Protein AF-A0A1B6I6S3-F1 (afdb_monomer_lite)

Structure (mmCIF, N/CA/C/O backbone):
data_AF-A0A1B6I6S3-F1
#
_entry.id   AF-A0A1B6I6S3-F1
#
loop_
_atom_site.group_PDB
_atom_site.id
_atom_site.type_symbol
_atom_site.label_atom_id
_atom_site.label_alt_id
_atom_site.label_comp_id
_atom_site.label_asym_id
_atom_site.label_entity_id
_atom_site.label_seq_id
_atom_site.pdbx_PDB_ins_code
_atom_site.Cartn_x
_atom_site.Cartn_y
_atom_site.Cartn_z
_atom_site.occupancy
_atom_site.B_iso_or_equiv
_atom_site.auth_seq_id
_atom_site.auth_comp_id
_atom_site.auth_asym_id
_atom_site.auth_atom_id
_atom_site.pdbx_PDB_model_num
ATOM 1 N N . ASN A 1 1 ? 8.625 15.732 -33.126 1.00 64.94 1 ASN A N 1
ATOM 2 C CA . ASN A 1 1 ? 10.046 16.017 -33.391 1.00 64.94 1 ASN A CA 1
ATOM 3 C C . ASN A 1 1 ? 10.858 14.772 -33.137 1.00 64.94 1 ASN A C 1
ATOM 5 O O . ASN A 1 1 ? 10.843 14.297 -32.015 1.00 64.94 1 ASN A O 1
ATOM 9 N N . LYS A 1 2 ? 11.493 14.234 -34.182 1.00 77.56 2 LYS A N 1
ATOM 10 C CA . LYS A 1 2 ? 12.528 13.197 -34.086 1.00 77.56 2 LYS A CA 1
ATOM 11 C C . LYS A 1 2 ? 13.806 13.790 -34.685 1.00 77.56 2 LYS A C 1
ATOM 13 O O . LYS A 1 2 ? 14.002 13.656 -35.894 1.00 77.56 2 LYS A O 1
ATOM 18 N N . PRO A 1 3 ? 14.560 14.588 -33.919 1.00 80.56 3 PRO A N 1
ATOM 19 C CA . PRO A 1 3 ? 15.698 15.330 -34.452 1.00 80.56 3 PRO A CA 1
ATOM 20 C C . PRO A 1 3 ? 16.801 14.417 -35.028 1.00 80.56 3 PRO A C 1
ATOM 22 O O . PRO A 1 3 ? 17.437 14.819 -35.996 1.00 80.56 3 PRO A O 1
ATOM 25 N N . CYS A 1 4 ? 16.930 13.163 -34.579 1.00 87.31 4 CYS A N 1
ATOM 26 C CA . CYS A 1 4 ? 17.839 12.160 -35.150 1.00 87.31 4 CYS A CA 1
ATOM 27 C C . CYS A 1 4 ? 17.346 11.474 -36.439 1.00 87.31 4 CYS A C 1
ATOM 29 O O . CYS A 1 4 ? 18.080 10.683 -37.023 1.00 87.31 4 CYS A O 1
ATOM 31 N N . ALA A 1 5 ? 16.136 11.757 -36.939 1.00 83.75 5 ALA A N 1
ATOM 32 C CA . ALA A 1 5 ? 15.579 11.036 -38.093 1.00 83.75 5 ALA A CA 1
ATOM 33 C C . ALA A 1 5 ? 16.337 11.261 -39.420 1.00 83.75 5 ALA A C 1
ATOM 35 O O . ALA A 1 5 ? 16.242 10.425 -40.311 1.00 83.75 5 ALA A O 1
ATOM 36 N N . ASN A 1 6 ? 17.073 12.372 -39.555 1.00 83.94 6 ASN A N 1
ATOM 37 C CA . ASN A 1 6 ? 17.844 12.729 -40.759 1.00 83.94 6 ASN A CA 1
ATOM 38 C C . ASN A 1 6 ? 19.301 13.115 -40.440 1.00 83.94 6 ASN A C 1
ATOM 40 O O . ASN A 1 6 ? 19.961 13.767 -41.249 1.00 83.94 6 ASN A O 1
ATOM 44 N N . VAL A 1 7 ? 19.794 12.764 -39.253 1.00 85.38 7 VAL A N 1
ATOM 45 C CA . VAL A 1 7 ? 21.149 13.101 -38.806 1.00 85.38 7 VAL A CA 1
ATOM 46 C C . VAL A 1 7 ? 22.010 11.850 -38.877 1.00 85.38 7 VAL A C 1
ATOM 48 O O . VAL A 1 7 ? 21.653 10.817 -38.320 1.00 85.38 7 VAL A O 1
ATOM 51 N N . ILE A 1 8 ? 23.157 11.955 -39.547 1.00 86.12 8 ILE A N 1
ATOM 52 C CA . ILE A 1 8 ? 24.162 10.891 -39.614 1.00 86.12 8 ILE A CA 1
ATOM 53 C C . ILE A 1 8 ? 25.377 11.363 -38.820 1.00 86.12 8 ILE A C 1
ATOM 55 O O . ILE A 1 8 ? 26.039 12.329 -39.206 1.00 86.12 8 ILE A O 1
ATOM 59 N N . CYS A 1 9 ? 25.646 10.694 -37.703 1.00 87.44 9 CYS A N 1
ATOM 60 C CA . CYS A 1 9 ? 26.857 10.895 -36.919 1.00 87.44 9 CYS A CA 1
ATOM 61 C C . CYS A 1 9 ? 28.021 10.098 -37.544 1.00 87.44 9 CYS A C 1
ATOM 63 O O . CYS A 1 9 ? 27.781 9.047 -38.138 1.00 87.44 9 CYS A O 1
ATOM 65 N N . PRO A 1 10 ? 29.271 10.589 -37.469 1.00 86.69 10 PRO A N 1
ATOM 66 C CA . PRO A 1 10 ? 30.431 9.831 -37.931 1.00 86.69 10 PRO A CA 1
ATOM 67 C C . PRO A 1 10 ? 30.658 8.606 -37.038 1.00 86.69 10 PRO A C 1
ATOM 69 O O . PRO A 1 10 ? 30.545 8.720 -35.822 1.00 86.69 10 PRO A O 1
ATOM 72 N N . ASP A 1 11 ? 31.027 7.459 -37.608 1.00 81.25 11 ASP A N 1
ATOM 73 C CA . ASP A 1 11 ? 31.411 6.287 -36.811 1.00 81.25 11 ASP A CA 1
ATOM 74 C C . ASP A 1 11 ? 32.611 6.640 -35.910 1.00 81.25 11 ASP A C 1
ATOM 76 O O . ASP A 1 11 ? 33.571 7.244 -36.407 1.00 81.25 11 ASP A O 1
ATOM 80 N N . PRO A 1 12 ? 32.612 6.289 -34.607 1.00 85.31 12 PRO A N 1
ATOM 81 C CA . PRO A 1 12 ? 31.702 5.377 -33.894 1.00 85.31 12 PRO A CA 1
ATOM 82 C C . PRO A 1 12 ? 30.593 6.068 -33.059 1.00 85.31 12 PRO A C 1
ATOM 84 O O . PRO A 1 12 ? 30.156 5.510 -32.056 1.00 85.31 12 PRO A O 1
ATOM 87 N N . PHE A 1 13 ? 30.171 7.288 -33.400 1.00 88.31 13 PHE A N 1
ATOM 88 C CA . PHE A 1 13 ? 29.198 8.069 -32.625 1.00 88.31 13 PHE A CA 1
ATOM 89 C C . PHE A 1 13 ? 27.742 7.733 -32.993 1.00 88.31 13 PHE A C 1
ATOM 91 O O . PHE A 1 13 ? 27.395 7.610 -34.165 1.00 88.31 13 PHE A O 1
ATOM 98 N N . GLU A 1 14 ? 26.867 7.672 -31.990 1.00 89.38 14 GLU A N 1
ATOM 99 C CA . GLU A 1 14 ? 25.425 7.448 -32.124 1.00 89.38 14 GLU A CA 1
ATOM 100 C C . GLU A 1 14 ? 24.639 8.746 -31.870 1.00 89.38 14 GLU A C 1
ATOM 102 O O . GLU A 1 14 ? 25.024 9.582 -31.049 1.00 89.38 14 GLU A O 1
ATOM 107 N N . CYS A 1 15 ? 23.528 8.930 -32.590 1.00 89.94 15 CYS A N 1
ATOM 108 C CA . CYS A 1 15 ? 22.670 10.104 -32.427 1.00 89.94 15 CYS A CA 1
ATOM 109 C C . CYS A 1 15 ? 21.727 9.927 -31.234 1.00 89.94 15 CYS A C 1
ATOM 111 O O . CYS A 1 15 ? 20.973 8.954 -31.172 1.00 89.94 15 CYS A O 1
ATOM 113 N N . VAL A 1 16 ? 21.725 10.902 -30.328 1.00 89.50 16 VAL A N 1
ATOM 114 C CA . VAL A 1 16 ? 20.805 10.981 -29.192 1.00 89.50 16 VAL A CA 1
ATOM 115 C C . VAL A 1 16 ? 19.777 12.082 -29.450 1.00 89.50 16 VAL A C 1
ATOM 117 O O . VAL A 1 16 ? 20.125 13.228 -29.745 1.00 89.50 16 VAL A O 1
ATOM 120 N N . ASP A 1 17 ? 18.494 11.724 -29.347 1.00 89.00 17 ASP A N 1
ATOM 121 C CA . ASP A 1 17 ? 17.368 12.653 -29.482 1.00 89.00 17 ASP A CA 1
ATOM 122 C C . ASP A 1 17 ? 17.245 13.525 -28.213 1.00 89.00 17 ASP A C 1
ATOM 124 O O . ASP A 1 17 ? 16.910 13.019 -27.139 1.00 89.00 17 ASP A O 1
ATOM 128 N N . LEU A 1 18 ? 17.461 14.842 -28.328 1.00 83.81 18 LEU A N 1
ATOM 129 C CA . LEU A 1 18 ? 17.187 15.829 -27.274 1.00 83.81 18 LEU A CA 1
ATOM 130 C C . LEU A 1 18 ? 15.893 16.614 -27.581 1.00 83.81 18 LEU A C 1
ATOM 132 O O . LEU A 1 18 ? 15.248 16.459 -28.623 1.00 83.81 18 LEU A O 1
ATOM 136 N N . TRP A 1 19 ? 15.465 17.482 -26.658 1.00 84.06 19 TRP A N 1
ATOM 137 C CA . TRP A 1 19 ? 14.286 18.328 -26.866 1.00 84.06 19 TRP A CA 1
ATOM 138 C C . TRP A 1 19 ? 14.562 19.414 -27.919 1.00 84.06 19 TRP A C 1
ATOM 140 O O . TRP A 1 19 ? 15.135 20.452 -27.608 1.00 84.06 19 TRP A O 1
ATOM 150 N N . ASN A 1 20 ? 14.110 19.181 -29.157 1.00 79.94 20 ASN A N 1
ATOM 151 C CA . ASN A 1 20 ? 14.320 20.033 -30.345 1.00 79.94 20 ASN A CA 1
ATOM 152 C C . ASN A 1 20 ? 15.770 20.141 -30.848 1.00 79.94 20 ASN A C 1
ATOM 154 O O . ASN A 1 20 ? 16.018 20.877 -31.801 1.00 79.94 20 ASN A O 1
ATOM 158 N N . GLU A 1 21 ? 16.693 19.381 -30.273 1.00 85.00 21 GLU A N 1
ATOM 159 C CA . GLU A 1 21 ? 18.107 19.339 -30.644 1.00 85.00 21 GLU A CA 1
ATOM 160 C C . GLU A 1 21 ? 18.549 17.878 -30.796 1.00 85.00 21 GLU A C 1
ATOM 162 O O . GLU A 1 21 ? 17.857 16.962 -30.350 1.00 85.00 21 GLU A O 1
ATOM 167 N N . TYR A 1 22 ? 19.679 17.651 -31.457 1.00 87.12 22 TYR A N 1
ATOM 168 C CA . TYR A 1 22 ? 20.322 16.342 -31.528 1.00 87.12 22 TYR A CA 1
ATOM 169 C C . TYR A 1 22 ? 21.774 16.478 -31.085 1.00 87.12 22 TYR A C 1
ATOM 171 O O . TYR A 1 22 ? 22.400 17.516 -31.310 1.00 87.12 22 TYR A O 1
ATOM 179 N N . GLU A 1 23 ? 22.318 15.417 -30.505 1.00 89.06 23 GLU A N 1
ATOM 180 C CA . GLU A 1 23 ? 23.728 15.344 -30.134 1.00 89.06 23 GLU A CA 1
ATOM 181 C C . GLU A 1 23 ? 24.310 14.002 -30.587 1.00 89.06 23 GLU A C 1
ATOM 183 O O . GLU A 1 23 ? 23.669 12.963 -30.448 1.00 89.06 23 GLU A O 1
ATOM 188 N N . CYS A 1 24 ? 25.515 14.020 -31.162 1.00 89.50 24 CYS A N 1
ATOM 189 C CA . CYS A 1 24 ? 26.251 12.807 -31.514 1.00 89.50 24 CYS A CA 1
ATOM 190 C C . CYS A 1 24 ? 27.173 12.443 -30.351 1.00 89.50 24 CYS A C 1
ATOM 192 O O . CYS A 1 24 ? 28.163 13.138 -30.112 1.00 89.50 24 CYS A O 1
ATOM 194 N N . THR A 1 25 ? 26.871 11.362 -29.640 1.00 88.81 25 THR A N 1
ATOM 195 C CA . THR A 1 25 ? 27.660 10.908 -28.488 1.00 88.81 25 THR A CA 1
ATOM 196 C C . THR A 1 25 ? 28.198 9.506 -28.717 1.00 88.81 25 THR A C 1
ATOM 198 O O . THR A 1 25 ? 27.766 8.797 -29.618 1.00 88.81 25 THR A O 1
ATOM 201 N N . CYS A 1 26 ? 29.171 9.085 -27.913 1.00 88.88 26 CYS A N 1
ATOM 202 C CA . CYS A 1 26 ? 29.609 7.695 -27.949 1.00 88.88 26 CYS A CA 1
ATOM 203 C C . CYS A 1 26 ? 28.475 6.737 -27.533 1.00 88.88 26 CYS A C 1
ATOM 205 O O . CYS A 1 26 ? 27.581 7.156 -26.788 1.00 88.88 26 CYS A O 1
ATOM 207 N N . PRO A 1 27 ? 28.530 5.463 -27.966 1.00 83.81 27 PRO A N 1
ATOM 208 C CA . PRO A 1 27 ? 27.609 4.425 -27.520 1.00 83.81 27 PRO A CA 1
ATOM 209 C C . PRO A 1 27 ? 27.636 4.275 -25.997 1.00 83.81 27 PRO A C 1
ATOM 211 O O . PRO A 1 27 ? 28.621 4.622 -25.334 1.00 83.81 27 PRO A O 1
ATOM 214 N N . VAL A 1 28 ? 26.560 3.732 -25.428 1.00 80.12 28 VAL A N 1
ATOM 215 C CA . VAL A 1 28 ? 26.439 3.567 -23.972 1.00 80.12 28 VAL A CA 1
ATOM 216 C C . VAL A 1 28 ? 27.604 2.726 -23.437 1.00 80.12 28 VAL A C 1
ATOM 218 O O . VAL A 1 28 ? 27.833 1.620 -23.914 1.00 80.12 28 VAL A O 1
ATOM 221 N N . GLY A 1 29 ? 28.331 3.256 -22.450 1.00 73.38 29 GLY A N 1
ATOM 222 C CA . GLY A 1 29 ? 29.524 2.610 -21.887 1.00 73.38 29 GLY A CA 1
ATOM 223 C C . GLY A 1 29 ? 30.857 3.086 -22.475 1.00 73.38 29 GLY A C 1
ATOM 224 O O . GLY A 1 29 ? 31.908 2.657 -22.023 1.00 73.38 29 GLY A O 1
ATOM 225 N N . PHE A 1 30 ? 30.842 4.007 -23.442 1.00 79.25 30 PHE A N 1
ATOM 226 C CA . PHE A 1 30 ? 32.053 4.562 -24.046 1.00 79.25 30 PHE A CA 1
ATOM 227 C C . PHE A 1 30 ? 32.129 6.078 -23.859 1.00 79.25 30 PHE A C 1
ATOM 229 O O . PHE A 1 30 ? 31.118 6.781 -23.825 1.00 79.25 30 PHE A O 1
ATOM 236 N N . ARG A 1 31 ? 33.352 6.608 -23.780 1.00 79.12 31 ARG A N 1
ATOM 237 C CA . ARG A 1 31 ? 33.625 8.043 -23.674 1.00 79.12 31 ARG A CA 1
ATOM 238 C C . ARG A 1 31 ? 34.411 8.544 -24.877 1.00 79.12 31 ARG A C 1
ATOM 240 O O . ARG A 1 31 ? 35.318 7.874 -25.370 1.00 79.12 31 ARG A O 1
ATOM 247 N N . ALA A 1 32 ? 34.084 9.754 -25.323 1.00 80.31 32 ALA A N 1
ATOM 248 C CA . ALA A 1 32 ? 34.777 10.398 -26.429 1.00 80.31 32 ALA A CA 1
ATOM 249 C C . ALA A 1 32 ? 36.181 10.844 -25.996 1.00 80.31 32 ALA A C 1
ATOM 251 O O . ALA A 1 32 ? 36.333 11.676 -25.097 1.00 80.31 32 ALA A O 1
ATOM 252 N N . ARG A 1 33 ? 37.214 10.328 -26.667 1.00 79.50 33 ARG A N 1
ATOM 253 C CA . ARG A 1 33 ? 38.600 10.791 -26.553 1.00 79.50 33 ARG A CA 1
ATOM 254 C C . ARG A 1 33 ? 39.065 11.296 -27.915 1.00 79.50 33 ARG A C 1
ATOM 256 O O . ARG A 1 33 ? 39.736 10.603 -28.673 1.00 79.50 33 ARG A O 1
ATOM 263 N N . GLY A 1 34 ? 38.704 12.539 -28.224 1.00 80.00 34 GLY A N 1
ATOM 264 C CA . GLY A 1 34 ? 38.947 13.121 -29.543 1.00 80.00 34 GLY A CA 1
ATOM 265 C C . GLY A 1 34 ? 37.948 12.585 -30.566 1.00 80.00 34 GLY A C 1
ATOM 266 O O . GLY A 1 34 ? 36.763 12.871 -30.449 1.00 80.00 34 GLY A O 1
ATOM 267 N N . ILE A 1 35 ? 38.434 11.839 -31.562 1.00 79.19 35 ILE A N 1
ATOM 268 C CA . ILE A 1 35 ? 37.623 11.288 -32.669 1.00 79.19 35 ILE A CA 1
ATOM 269 C C . ILE A 1 35 ? 37.246 9.815 -32.406 1.00 79.19 35 ILE A C 1
ATOM 271 O O . ILE A 1 35 ? 36.455 9.230 -33.135 1.00 79.19 35 ILE A O 1
ATOM 275 N N . GLU A 1 36 ? 37.780 9.209 -31.343 1.00 82.00 36 GLU A N 1
ATOM 276 C CA . GLU A 1 36 ? 37.541 7.807 -30.996 1.00 82.00 36 GLU A CA 1
ATOM 277 C C . GLU A 1 36 ? 36.676 7.686 -29.734 1.00 82.00 36 GLU A C 1
ATOM 279 O O . GLU A 1 36 ? 36.785 8.495 -28.806 1.00 82.00 36 GLU A O 1
ATOM 284 N N . CYS A 1 37 ? 35.845 6.643 -29.685 1.00 83.19 37 CYS A N 1
ATOM 285 C CA . CYS A 1 37 ? 35.110 6.238 -28.490 1.00 83.19 37 CYS A CA 1
ATOM 286 C C . CYS A 1 37 ? 35.870 5.107 -27.796 1.00 83.19 37 CYS A C 1
ATOM 288 O O . CYS A 1 37 ? 36.054 4.034 -28.370 1.00 83.19 37 CYS A O 1
ATOM 290 N N . ILE A 1 38 ? 36.316 5.348 -26.565 1.00 79.94 38 ILE A N 1
ATOM 291 C CA . ILE A 1 38 ? 37.053 4.367 -25.760 1.00 79.94 38 ILE A CA 1
ATOM 292 C C . ILE A 1 38 ? 36.198 3.911 -24.578 1.00 79.94 38 ILE A C 1
ATOM 294 O O . ILE A 1 38 ? 35.457 4.716 -24.015 1.00 79.94 38 ILE A O 1
ATOM 298 N N . ASN A 1 39 ? 36.298 2.634 -24.206 1.00 77.94 39 ASN A N 1
ATOM 299 C CA . ASN A 1 39 ? 35.751 2.177 -22.932 1.00 77.94 39 ASN A CA 1
ATOM 300 C C . ASN A 1 39 ? 36.682 2.688 -21.819 1.00 77.94 39 ASN A C 1
ATOM 302 O O . ASN A 1 39 ? 37.883 2.404 -21.839 1.00 77.94 39 ASN A O 1
ATOM 306 N N . GLU A 1 40 ? 36.155 3.505 -20.911 1.00 73.62 40 GLU A N 1
ATOM 307 C CA . GLU A 1 40 ? 36.898 3.988 -19.751 1.00 73.62 40 GLU A CA 1
ATOM 308 C C . GLU A 1 40 ? 36.686 2.979 -18.628 1.00 73.62 40 GLU A C 1
ATOM 310 O O . GLU A 1 40 ? 35.622 2.958 -18.034 1.00 73.62 40 GLU A O 1
ATOM 315 N N . ASN A 1 41 ? 37.695 2.155 -18.341 1.00 78.69 41 ASN A N 1
ATOM 316 C CA . ASN A 1 41 ? 37.585 1.118 -17.321 1.00 78.69 41 ASN A CA 1
ATOM 317 C C . ASN A 1 41 ? 37.347 1.742 -15.936 1.00 78.69 41 ASN A C 1
ATOM 319 O O . ASN A 1 41 ? 38.289 2.183 -15.265 1.00 78.69 41 ASN A O 1
ATOM 323 N N . GLU A 1 42 ? 36.096 1.752 -15.467 1.00 82.12 42 GLU A N 1
ATOM 324 C CA . GLU A 1 42 ? 35.769 2.362 -14.180 1.00 82.12 42 GLU A CA 1
ATOM 325 C C . GLU A 1 42 ? 36.379 1.607 -12.992 1.00 82.12 42 GLU A C 1
ATOM 327 O O . GLU A 1 42 ? 36.489 2.170 -11.899 1.00 82.12 42 GLU A O 1
ATOM 332 N N . CYS A 1 43 ? 36.853 0.372 -13.189 1.00 85.31 43 CYS A N 1
ATOM 333 C CA . CYS A 1 43 ? 37.561 -0.380 -12.160 1.00 85.31 43 CYS A CA 1
ATOM 334 C C . CYS A 1 43 ? 38.944 0.186 -11.817 1.00 85.31 43 CYS A C 1
ATOM 336 O O . CYS A 1 43 ? 39.456 -0.128 -10.738 1.00 85.31 43 CYS A O 1
ATOM 338 N N . GLU A 1 44 ? 39.539 1.043 -12.657 1.00 84.25 44 GLU A N 1
ATOM 339 C CA . GLU A 1 44 ? 40.796 1.732 -12.325 1.00 84.25 44 GLU A CA 1
ATOM 340 C C . GLU A 1 44 ? 40.656 2.629 -11.087 1.00 84.25 44 GLU A C 1
ATOM 342 O O . GLU A 1 44 ? 41.601 2.776 -10.310 1.00 84.25 44 GLU A O 1
ATOM 347 N N . TRP A 1 45 ? 39.455 3.158 -10.844 1.00 84.38 45 TRP A N 1
ATOM 348 C CA . TRP A 1 45 ? 39.146 4.002 -9.687 1.00 84.38 45 TRP A CA 1
ATOM 349 C C . TRP A 1 45 ? 38.847 3.211 -8.411 1.00 84.38 45 TRP A C 1
ATOM 351 O O . TRP A 1 45 ? 38.556 3.811 -7.378 1.00 84.38 45 TRP A O 1
ATOM 361 N N . GLN A 1 46 ? 38.912 1.876 -8.473 1.00 85.75 46 GLN A N 1
ATOM 362 C CA . GLN A 1 46 ? 38.601 0.967 -7.368 1.00 85.75 46 GLN A CA 1
ATOM 363 C C . GLN A 1 46 ? 37.238 1.264 -6.704 1.00 85.75 46 GLN A C 1
ATOM 365 O O . GLN A 1 46 ? 37.172 1.463 -5.490 1.00 85.75 46 GLN A O 1
ATOM 370 N N . PRO A 1 47 ? 36.127 1.282 -7.469 1.00 88.69 47 PRO A N 1
ATOM 371 C CA . PRO A 1 47 ? 34.817 1.662 -6.943 1.00 88.69 47 PRO A CA 1
ATOM 372 C C . PRO A 1 47 ? 34.232 0.621 -5.976 1.00 88.69 47 PRO A C 1
ATOM 374 O O . PRO A 1 47 ? 33.375 0.955 -5.166 1.00 88.69 47 PRO A O 1
ATOM 377 N N . CYS A 1 48 ? 34.678 -0.637 -6.042 1.00 92.50 48 CYS A N 1
ATOM 378 C CA . CYS A 1 48 ? 34.181 -1.709 -5.183 1.00 92.50 48 CYS A CA 1
ATOM 379 C C . CYS A 1 48 ? 34.859 -1.695 -3.809 1.00 92.50 48 CYS A C 1
ATOM 381 O O . CYS A 1 48 ? 36.075 -1.843 -3.692 1.00 92.50 48 CYS A O 1
ATOM 383 N N . LEU A 1 49 ? 34.050 -1.574 -2.761 1.00 90.88 49 LEU A N 1
ATOM 384 C CA . LEU A 1 49 ? 34.476 -1.526 -1.367 1.00 90.88 49 LEU A CA 1
ATOM 385 C C . LEU A 1 49 ? 34.506 -2.928 -0.740 1.00 90.88 49 LEU A C 1
ATOM 387 O O . LEU A 1 49 ? 34.057 -3.913 -1.326 1.00 90.88 49 LEU A O 1
ATOM 391 N N . ASN A 1 50 ? 35.064 -3.022 0.470 1.00 89.12 50 ASN A N 1
ATOM 392 C CA . ASN A 1 50 ? 35.032 -4.227 1.313 1.00 89.12 50 ASN A CA 1
ATOM 393 C C . ASN A 1 50 ? 35.553 -5.510 0.633 1.00 89.12 50 ASN A C 1
ATOM 395 O O . ASN A 1 50 ? 35.075 -6.610 0.898 1.00 89.12 50 ASN A O 1
ATOM 399 N N . GLY A 1 51 ? 36.547 -5.376 -0.251 1.00 87.19 51 GLY A N 1
ATOM 400 C CA . GLY A 1 51 ? 37.132 -6.510 -0.973 1.00 87.19 51 GLY A CA 1
ATOM 401 C C . GLY A 1 51 ? 36.272 -7.034 -2.129 1.00 87.19 51 GLY A C 1
ATOM 402 O O . GLY A 1 51 ? 36.492 -8.156 -2.583 1.00 87.19 51 GLY A O 1
ATOM 403 N N . GLY A 1 52 ? 35.299 -6.248 -2.602 1.00 91.38 52 GLY A N 1
ATOM 404 C CA . GLY A 1 52 ? 34.551 -6.529 -3.825 1.00 91.38 52 GLY A CA 1
ATOM 405 C C . GLY A 1 52 ? 35.454 -6.603 -5.058 1.00 91.38 52 GLY A C 1
ATOM 406 O O . GLY A 1 52 ? 36.385 -5.815 -5.215 1.00 91.38 52 GLY A O 1
ATOM 407 N N . ILE A 1 53 ? 35.164 -7.551 -5.950 1.00 91.88 53 ILE A N 1
ATOM 408 C CA . ILE A 1 53 ? 35.873 -7.694 -7.227 1.00 91.88 53 ILE A CA 1
ATOM 409 C C . ILE A 1 53 ? 35.162 -6.827 -8.261 1.00 91.88 53 ILE A C 1
ATOM 411 O O . ILE A 1 53 ? 33.987 -7.057 -8.549 1.00 91.88 53 ILE A O 1
ATOM 415 N N . CYS A 1 54 ? 35.871 -5.848 -8.819 1.00 91.50 54 CYS A N 1
ATOM 416 C CA . CYS A 1 54 ? 35.341 -5.012 -9.888 1.00 91.50 54 CYS A CA 1
ATOM 417 C C . CYS A 1 54 ? 35.399 -5.738 -11.233 1.00 91.50 54 CYS A C 1
ATOM 419 O O . CYS A 1 54 ? 36.423 -6.329 -11.582 1.00 91.50 54 CYS A O 1
ATOM 421 N N . LEU A 1 55 ? 34.287 -5.701 -11.961 1.00 89.06 55 LEU A N 1
ATOM 422 C CA . LEU A 1 55 ? 34.143 -6.230 -13.309 1.00 89.06 55 LEU A CA 1
ATOM 423 C C . LEU A 1 55 ? 33.768 -5.069 -14.231 1.00 89.06 55 LEU A C 1
ATOM 425 O O . LEU A 1 55 ? 32.706 -4.476 -14.055 1.00 89.06 55 LEU A O 1
ATOM 429 N N . ASP A 1 56 ? 34.651 -4.759 -15.173 1.00 84.44 56 ASP A N 1
ATOM 430 C CA . ASP A 1 56 ? 34.445 -3.752 -16.214 1.00 84.44 56 ASP A CA 1
ATOM 431 C C . ASP A 1 56 ? 33.576 -4.334 -17.339 1.00 84.44 56 ASP A C 1
ATOM 433 O O . ASP A 1 56 ? 33.784 -5.477 -17.763 1.00 84.44 56 ASP A O 1
ATOM 437 N N . TYR A 1 57 ? 32.594 -3.566 -17.800 1.00 81.19 57 TYR A N 1
ATOM 438 C CA . TYR A 1 57 ? 31.658 -3.949 -18.850 1.00 81.19 57 TYR A CA 1
ATOM 439 C C . TYR A 1 57 ? 31.570 -2.846 -19.902 1.00 81.19 57 TYR A C 1
ATOM 441 O O . TYR A 1 57 ? 31.216 -1.712 -19.619 1.00 81.19 57 TYR A O 1
ATOM 449 N N . SER A 1 58 ? 31.745 -3.210 -21.168 1.00 73.19 58 SER A N 1
ATOM 450 C CA . SER A 1 58 ? 31.531 -2.302 -22.301 1.00 73.19 58 SER A CA 1
ATOM 451 C C . SER A 1 58 ? 30.051 -2.101 -22.666 1.00 73.19 58 SER A C 1
ATOM 453 O O . SER A 1 58 ? 29.743 -1.679 -23.778 1.00 73.19 58 SER A O 1
ATOM 455 N N . ASP A 1 59 ? 29.126 -2.456 -21.770 1.00 70.50 59 ASP A N 1
ATOM 456 C CA . ASP A 1 59 ? 27.682 -2.352 -21.972 1.00 70.50 59 ASP A CA 1
ATOM 457 C C . ASP A 1 59 ? 27.070 -1.219 -21.125 1.00 70.50 59 ASP A C 1
ATOM 459 O O . ASP A 1 59 ? 27.764 -0.434 -20.478 1.00 70.50 59 ASP A O 1
ATOM 463 N N . GLN A 1 60 ? 25.737 -1.122 -21.100 1.00 67.62 60 GLN A N 1
ATOM 464 C CA . GLN A 1 60 ? 25.025 -0.069 -20.365 1.00 67.62 60 GLN A CA 1
ATOM 465 C C . GLN A 1 60 ? 25.386 0.012 -18.875 1.00 67.62 60 GLN A C 1
ATOM 467 O O . GLN A 1 60 ? 25.184 1.055 -18.248 1.00 67.62 60 GLN A O 1
ATOM 472 N N . ARG A 1 61 ? 25.866 -1.085 -18.281 1.00 68.31 61 ARG A N 1
ATOM 473 C CA . ARG A 1 61 ? 26.145 -1.155 -16.850 1.00 68.31 61 ARG A CA 1
ATOM 474 C C . ARG A 1 61 ? 27.493 -0.538 -16.497 1.00 68.31 61 ARG A C 1
ATOM 476 O O . ARG A 1 61 ? 27.641 -0.193 -15.327 1.00 68.31 61 ARG A O 1
ATOM 483 N N . ARG A 1 62 ? 28.385 -0.293 -17.474 1.00 78.56 62 ARG A N 1
ATOM 484 C CA . ARG A 1 62 ? 29.744 0.276 -17.329 1.00 78.56 62 ARG A CA 1
ATOM 485 C C . ARG A 1 62 ? 30.676 -0.563 -16.451 1.00 78.56 62 ARG A C 1
ATOM 487 O O . ARG A 1 62 ? 31.673 -1.089 -16.903 1.00 78.56 62 ARG A O 1
ATOM 494 N N . TYR A 1 63 ? 30.287 -0.827 -15.210 1.00 86.56 63 TYR A N 1
ATOM 495 C CA . TYR A 1 63 ? 30.954 -1.782 -14.336 1.00 86.56 63 TYR A CA 1
ATOM 496 C C . TYR A 1 63 ? 29.964 -2.429 -13.363 1.00 86.56 63 TYR A C 1
ATOM 498 O O . TYR A 1 63 ? 28.875 -1.915 -13.100 1.00 86.56 63 TYR A O 1
ATOM 506 N N . ALA A 1 64 ? 30.352 -3.558 -12.772 1.00 88.94 64 ALA A N 1
ATOM 507 C CA . ALA A 1 64 ? 29.652 -4.118 -11.623 1.00 88.94 64 ALA A CA 1
ATOM 508 C C . ALA A 1 64 ? 30.622 -4.653 -10.571 1.00 88.94 64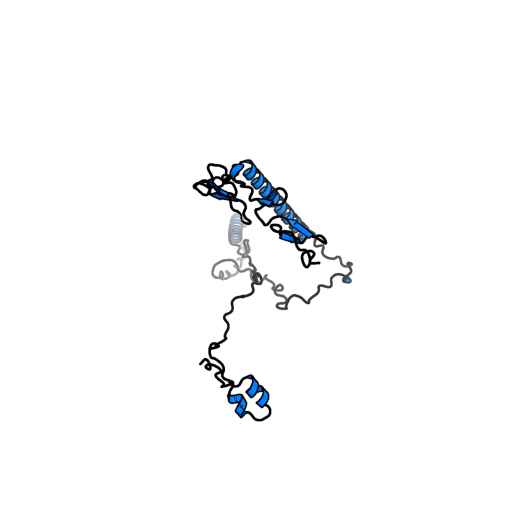 ALA A C 1
ATOM 510 O O . ALA A 1 64 ? 31.673 -5.215 -10.883 1.00 88.94 64 ALA A O 1
ATOM 511 N N . CYS A 1 65 ? 30.226 -4.536 -9.307 1.00 92.88 65 CYS A N 1
ATOM 512 C CA . CYS A 1 65 ? 30.969 -5.086 -8.186 1.00 92.88 65 CYS A CA 1
ATOM 513 C C . CYS A 1 65 ? 30.430 -6.463 -7.798 1.00 92.88 65 CYS A C 1
ATOM 515 O O . CYS A 1 65 ? 29.261 -6.620 -7.449 1.00 92.88 65 CYS A O 1
ATOM 517 N N . LYS A 1 66 ? 31.299 -7.475 -7.809 1.00 93.25 66 LYS A N 1
ATOM 518 C CA . LYS A 1 66 ? 31.003 -8.785 -7.232 1.00 93.25 66 LYS A CA 1
ATOM 519 C C . LYS A 1 66 ? 31.387 -8.782 -5.756 1.00 93.25 66 LYS A C 1
ATOM 521 O O . LYS A 1 66 ? 32.570 -8.833 -5.416 1.00 93.25 66 LYS A O 1
ATOM 526 N N . CYS A 1 67 ? 30.378 -8.741 -4.893 1.00 93.38 67 CYS A N 1
ATOM 527 C CA . CYS A 1 67 ? 30.582 -8.647 -3.453 1.00 93.38 67 CYS A CA 1
ATOM 528 C C . CYS A 1 67 ? 30.944 -9.993 -2.810 1.00 93.38 67 CYS A C 1
ATOM 530 O O . CYS A 1 67 ? 30.396 -11.030 -3.201 1.00 93.38 67 CYS A O 1
ATOM 532 N N . PRO A 1 68 ? 31.858 -9.997 -1.822 1.00 89.56 68 PRO A N 1
ATOM 533 C CA . PRO A 1 68 ? 32.137 -11.176 -1.015 1.00 89.56 68 PRO A CA 1
ATOM 534 C C . PRO A 1 68 ? 30.960 -11.505 -0.084 1.00 89.56 68 PRO A C 1
ATOM 536 O O . PRO A 1 68 ? 30.099 -10.670 0.198 1.00 89.56 68 PRO A O 1
ATOM 539 N N . THR A 1 69 ? 30.924 -12.742 0.414 1.00 86.88 69 THR A N 1
ATOM 540 C CA . THR A 1 69 ? 29.921 -13.193 1.391 1.00 86.88 69 THR A CA 1
ATOM 541 C C . THR A 1 69 ? 29.893 -12.280 2.612 1.00 86.88 69 THR A C 1
ATOM 543 O O . THR A 1 69 ? 30.929 -12.064 3.236 1.00 86.88 69 THR A O 1
ATOM 546 N N . GLY A 1 70 ? 28.705 -11.782 2.958 1.00 84.69 70 GLY A N 1
ATOM 547 C CA . GLY A 1 70 ? 28.523 -10.819 4.045 1.00 84.69 70 GLY A CA 1
ATOM 548 C C . GLY A 1 70 ? 28.458 -9.362 3.586 1.00 84.69 70 GLY A C 1
ATOM 549 O O . GLY A 1 70 ? 28.232 -8.506 4.426 1.00 84.69 70 GLY A O 1
ATOM 550 N N . TYR A 1 71 ? 28.579 -9.067 2.286 1.00 87.56 71 TYR A N 1
ATOM 551 C CA . TYR A 1 71 ? 28.420 -7.714 1.743 1.00 87.56 71 TYR A CA 1
ATOM 552 C C . TYR A 1 71 ? 27.480 -7.684 0.529 1.00 87.56 71 TYR A C 1
ATOM 554 O O . TYR A 1 71 ? 27.356 -8.659 -0.211 1.00 87.56 71 TYR A O 1
ATOM 562 N N . THR A 1 72 ? 26.797 -6.561 0.333 1.00 88.06 72 THR A N 1
ATOM 563 C CA . THR A 1 72 ? 25.863 -6.273 -0.761 1.00 88.06 72 THR A CA 1
ATOM 564 C C . THR A 1 72 ? 25.863 -4.769 -1.066 1.00 88.06 72 THR A C 1
ATOM 566 O O . THR A 1 72 ? 26.591 -4.007 -0.433 1.00 88.06 72 THR A O 1
ATOM 569 N N . GLY A 1 73 ? 25.059 -4.327 -2.029 1.00 87.44 73 GLY A N 1
ATOM 570 C CA . GLY A 1 73 ? 25.038 -2.943 -2.512 1.00 87.44 73 GLY A CA 1
ATOM 571 C C . GLY A 1 73 ? 25.758 -2.778 -3.850 1.00 87.44 73 GLY A C 1
ATOM 572 O O . GLY A 1 73 ? 26.386 -3.715 -4.347 1.00 87.44 73 GLY A O 1
ATOM 573 N N . LEU A 1 74 ? 25.636 -1.595 -4.456 1.00 89.62 74 LEU A N 1
ATOM 574 C CA . LEU A 1 74 ? 26.187 -1.317 -5.793 1.00 89.62 74 LEU A CA 1
ATOM 575 C C . LEU A 1 74 ? 27.724 -1.369 -5.795 1.00 89.62 74 LEU A C 1
ATOM 577 O O . LEU A 1 74 ? 28.345 -1.753 -6.786 1.00 89.62 74 LEU A O 1
ATOM 581 N N . HIS A 1 75 ? 28.324 -1.012 -4.663 1.00 91.12 75 HIS A N 1
ATOM 582 C CA . HIS A 1 75 ? 29.760 -0.957 -4.425 1.00 91.12 75 HIS A CA 1
ATOM 583 C C . HIS A 1 75 ? 30.180 -1.867 -3.268 1.00 91.12 75 HIS A C 1
ATOM 585 O O . HIS A 1 75 ? 31.266 -1.695 -2.724 1.00 91.12 75 HIS A O 1
ATOM 591 N N . CYS A 1 76 ? 29.353 -2.846 -2.886 1.00 91.62 76 CYS A N 1
ATOM 592 C CA . CYS A 1 76 ? 29.587 -3.712 -1.724 1.00 91.62 76 CYS A CA 1
ATOM 593 C C . CYS A 1 76 ? 29.693 -2.946 -0.394 1.00 91.62 76 CYS A C 1
ATOM 595 O O . CYS A 1 76 ? 30.395 -3.364 0.527 1.00 91.62 76 CYS A O 1
ATOM 597 N N . GLU A 1 77 ? 29.007 -1.810 -0.297 1.00 89.94 77 GLU A N 1
ATOM 598 C CA . GLU A 1 77 ? 29.016 -0.893 0.841 1.00 89.94 77 GLU A CA 1
ATOM 599 C C . GLU A 1 77 ? 28.146 -1.358 2.018 1.00 89.94 77 GLU A C 1
ATOM 601 O O . GLU A 1 77 ? 28.335 -0.897 3.143 1.00 89.94 77 GLU A O 1
ATOM 606 N N . LEU A 1 78 ? 27.203 -2.272 1.777 1.00 86.00 78 LEU A N 1
ATOM 607 C CA . LEU A 1 78 ? 26.251 -2.748 2.776 1.00 86.00 78 LEU A CA 1
ATOM 608 C C . LEU A 1 78 ? 26.708 -4.089 3.349 1.00 86.00 78 LEU A C 1
ATOM 610 O O . LEU A 1 78 ? 26.828 -5.066 2.620 1.00 86.00 78 LEU A O 1
ATOM 614 N N . GLU A 1 79 ? 26.906 -4.176 4.660 1.00 84.31 79 GLU A N 1
ATOM 615 C CA . GLU A 1 79 ? 27.219 -5.437 5.337 1.00 84.31 79 GLU A CA 1
ATOM 616 C C . GLU A 1 79 ? 25.929 -6.232 5.616 1.00 84.31 79 GLU A C 1
ATOM 618 O O . GLU A 1 79 ? 25.035 -5.793 6.344 1.00 84.31 79 GLU A O 1
ATOM 623 N N . LEU A 1 80 ? 25.823 -7.424 5.031 1.00 76.56 80 LEU A N 1
ATOM 624 C CA . LEU A 1 80 ? 24.809 -8.422 5.346 1.00 76.56 80 LEU A CA 1
ATOM 625 C C . LEU A 1 80 ? 25.167 -9.077 6.681 1.00 76.56 80 LEU A C 1
ATOM 627 O O . LEU A 1 80 ? 25.759 -10.157 6.727 1.00 76.56 80 LEU A O 1
ATOM 631 N N . LEU A 1 81 ? 24.780 -8.430 7.779 1.00 71.19 81 LEU A N 1
ATOM 632 C CA . LEU A 1 81 ? 24.782 -9.063 9.092 1.00 71.19 81 LEU A CA 1
ATOM 633 C C . LEU A 1 81 ? 23.941 -10.340 9.006 1.00 71.19 81 LEU A C 1
ATOM 635 O O . LEU A 1 81 ? 22.726 -10.304 8.808 1.00 71.19 81 LEU A O 1
ATOM 639 N N . GLN A 1 82 ? 24.616 -11.480 9.116 1.00 60.00 82 GLN A N 1
ATOM 640 C CA . GLN A 1 82 ? 24.042 -12.817 9.063 1.00 60.00 82 GLN A CA 1
ATOM 641 C C . GLN A 1 82 ? 23.204 -13.076 10.329 1.00 60.00 82 GLN A C 1
ATOM 643 O O . GLN A 1 82 ? 23.619 -13.772 11.247 1.00 60.00 82 GLN A O 1
ATOM 648 N N . SER A 1 83 ? 22.054 -12.415 10.432 1.00 59.53 83 SER A N 1
ATOM 649 C CA . SER A 1 83 ? 20.884 -12.711 11.269 1.00 59.53 83 SER A CA 1
ATOM 650 C C . SER A 1 83 ? 19.980 -11.479 11.241 1.00 59.53 83 SER A C 1
ATOM 652 O O . SER A 1 83 ? 20.402 -10.370 11.561 1.00 59.53 83 SER A O 1
ATOM 654 N N . GLY A 1 84 ? 18.728 -11.669 10.820 1.00 61.69 84 GLY A N 1
ATOM 655 C CA . GLY A 1 84 ? 17.731 -10.610 10.680 1.00 61.69 84 GLY A CA 1
ATOM 656 C C . GLY A 1 84 ? 17.372 -9.947 12.007 1.00 61.69 84 GLY A C 1
ATOM 657 O O . GLY A 1 84 ? 16.369 -10.283 12.628 1.00 61.69 84 GLY A O 1
ATOM 658 N N . PHE A 1 85 ? 18.170 -8.969 12.420 1.00 58.25 85 PHE A N 1
ATOM 659 C CA . PHE A 1 85 ? 17.787 -8.007 13.438 1.00 58.25 85 PHE A CA 1
ATOM 660 C C . PHE A 1 85 ? 18.396 -6.653 13.085 1.00 58.25 85 PHE A C 1
ATOM 662 O O . PHE A 1 85 ? 19.541 -6.354 13.430 1.00 58.25 85 PHE A O 1
ATOM 669 N N . ILE A 1 86 ? 17.622 -5.817 12.386 1.00 60.03 86 ILE A N 1
ATOM 670 C CA . ILE A 1 86 ? 17.913 -4.385 12.310 1.00 60.03 86 ILE A CA 1
ATOM 671 C C . ILE A 1 86 ? 17.930 -3.912 13.763 1.00 60.03 86 ILE A C 1
ATOM 673 O O . ILE A 1 86 ? 16.896 -3.923 14.425 1.00 60.03 86 ILE A O 1
ATOM 677 N N . ARG A 1 87 ? 19.103 -3.576 14.302 1.00 68.56 87 ARG A N 1
ATOM 678 C CA . ARG A 1 87 ? 19.210 -2.875 15.583 1.00 68.56 87 ARG A CA 1
ATOM 679 C C . ARG A 1 87 ? 19.019 -1.396 15.264 1.00 68.56 87 ARG A C 1
ATOM 681 O O . ARG A 1 87 ? 19.984 -0.779 14.812 1.00 68.56 87 ARG A O 1
ATOM 688 N N . PRO A 1 88 ? 17.810 -0.826 15.416 1.00 69.12 88 PRO A N 1
ATOM 689 C CA . PRO A 1 88 ? 17.629 0.590 15.152 1.00 69.12 88 PRO A CA 1
ATOM 690 C C . PRO A 1 88 ? 18.559 1.396 16.059 1.00 69.12 88 PRO A C 1
ATOM 692 O O . PRO A 1 88 ? 18.754 1.059 17.233 1.00 69.12 88 PRO A O 1
ATOM 695 N N . SER A 1 89 ? 19.142 2.463 15.513 1.00 79.69 89 SER A N 1
ATOM 696 C CA . SER A 1 89 ? 19.859 3.441 16.325 1.00 79.69 89 SER A CA 1
ATOM 697 C C . SER A 1 89 ? 18.923 3.977 17.414 1.00 79.69 89 SER A C 1
ATOM 699 O O . SER A 1 89 ? 17.702 4.029 17.239 1.00 79.69 89 SER A O 1
ATOM 701 N N . LYS A 1 90 ? 19.478 4.378 18.564 1.00 84.69 90 LYS A N 1
ATOM 702 C CA . LYS A 1 90 ? 18.678 4.928 19.675 1.00 84.69 90 LYS A CA 1
ATOM 703 C C . LYS A 1 90 ? 17.818 6.112 19.218 1.00 84.69 90 LYS A C 1
ATOM 705 O O . LYS A 1 90 ? 16.684 6.242 19.666 1.00 84.69 90 LYS A O 1
ATOM 710 N N . ASP A 1 91 ? 18.319 6.888 18.264 1.00 85.94 91 ASP A N 1
ATOM 711 C CA . ASP A 1 91 ? 17.619 8.030 17.679 1.00 85.94 91 ASP A CA 1
ATOM 712 C C . ASP A 1 91 ? 16.384 7.605 16.876 1.00 85.94 91 ASP A C 1
ATOM 714 O O . ASP A 1 91 ? 15.333 8.234 16.984 1.00 85.94 91 ASP A O 1
ATOM 718 N N . PHE A 1 92 ? 16.463 6.490 16.140 1.00 87.25 92 PHE A N 1
ATOM 719 C CA . PHE A 1 92 ? 15.316 5.940 15.415 1.00 87.25 92 PHE A CA 1
ATOM 720 C C . PHE A 1 92 ? 14.216 5.464 16.372 1.00 87.25 92 PHE A C 1
ATOM 722 O O . PHE A 1 92 ? 13.037 5.717 16.136 1.00 87.25 92 PHE A O 1
ATOM 729 N N . ILE A 1 93 ? 14.594 4.830 17.488 1.00 88.56 93 ILE A N 1
ATOM 730 C CA . ILE A 1 93 ? 13.639 4.397 18.520 1.00 88.56 93 ILE A CA 1
ATOM 731 C C . ILE A 1 93 ? 12.951 5.613 19.154 1.00 88.56 93 ILE A C 1
ATOM 733 O O . ILE A 1 93 ? 11.730 5.619 19.311 1.00 88.56 93 ILE A O 1
ATOM 737 N N . ILE A 1 94 ? 13.715 6.660 19.485 1.00 91.75 94 ILE A N 1
ATOM 738 C CA . ILE A 1 94 ? 13.177 7.898 20.065 1.00 91.75 94 ILE A CA 1
ATOM 739 C C . ILE A 1 94 ? 12.212 8.578 19.085 1.00 91.75 94 ILE A C 1
ATOM 741 O O . ILE A 1 94 ? 11.111 8.958 19.483 1.00 91.75 94 ILE A O 1
ATOM 745 N N . ALA A 1 95 ? 12.577 8.679 17.805 1.00 93.19 95 ALA A N 1
ATOM 746 C CA . ALA A 1 95 ? 11.717 9.255 16.773 1.00 93.19 95 ALA A CA 1
ATOM 747 C C . ALA A 1 95 ? 10.396 8.480 16.618 1.00 93.19 95 ALA A C 1
ATOM 749 O O . ALA A 1 95 ? 9.331 9.093 16.525 1.00 93.19 95 ALA A O 1
ATOM 750 N N . LEU A 1 96 ? 10.444 7.144 16.664 1.00 93.06 96 LEU A N 1
ATOM 751 C CA . LEU A 1 96 ? 9.249 6.299 16.608 1.00 93.06 96 LEU A CA 1
ATOM 752 C C . LEU A 1 96 ? 8.325 6.529 17.808 1.00 93.06 96 LEU A C 1
ATOM 754 O O . LEU A 1 96 ? 7.117 6.677 17.637 1.00 93.06 96 LEU A O 1
ATOM 758 N N . ILE A 1 97 ? 8.887 6.607 19.017 1.00 94.88 97 ILE A N 1
ATOM 759 C CA . ILE A 1 97 ? 8.115 6.864 20.239 1.00 94.88 97 ILE A CA 1
ATOM 760 C C . ILE A 1 97 ? 7.451 8.245 20.174 1.00 94.88 97 ILE A C 1
ATOM 762 O O . ILE A 1 97 ? 6.267 8.366 20.483 1.00 94.88 97 ILE A O 1
ATOM 766 N N . ILE A 1 98 ? 8.174 9.276 19.723 1.00 96.25 98 ILE A N 1
ATOM 767 C CA . ILE A 1 98 ? 7.615 10.625 19.543 1.00 96.25 98 ILE A CA 1
ATOM 768 C C . ILE A 1 98 ? 6.473 10.600 18.520 1.00 96.25 98 ILE A C 1
ATOM 770 O O . ILE A 1 98 ? 5.416 11.174 18.773 1.00 96.25 98 ILE A O 1
ATOM 774 N N . CYS A 1 99 ? 6.648 9.899 17.397 1.00 96.50 99 CYS A N 1
ATOM 775 C CA . CYS A 1 99 ? 5.614 9.761 16.373 1.00 96.50 99 CYS A CA 1
ATOM 776 C C . CYS A 1 99 ? 4.345 9.093 16.928 1.00 96.50 99 CYS A C 1
ATOM 778 O O . CYS A 1 99 ? 3.245 9.615 16.747 1.00 96.50 99 CYS A O 1
ATOM 780 N N . LEU A 1 100 ? 4.489 7.999 17.682 1.00 96.50 100 LEU A N 1
ATOM 781 C CA . LEU A 1 100 ? 3.359 7.312 18.312 1.00 96.50 100 LEU A CA 1
ATOM 782 C C . LEU A 1 100 ? 2.645 8.188 19.349 1.00 96.50 100 LEU A C 1
ATOM 784 O O . LEU A 1 100 ? 1.417 8.195 19.397 1.00 96.50 100 LEU A O 1
ATOM 788 N N . ILE A 1 101 ? 3.386 8.966 20.143 1.00 97.19 101 ILE A N 1
ATOM 789 C CA . ILE A 1 101 ? 2.797 9.907 21.106 1.00 97.19 101 ILE A CA 1
ATOM 790 C C . ILE A 1 101 ? 1.999 10.998 20.380 1.00 97.19 101 ILE A C 1
ATOM 792 O O . ILE A 1 101 ? 0.880 11.306 20.789 1.00 97.19 101 ILE A O 1
ATOM 796 N N . LEU A 1 102 ? 2.526 11.556 19.285 1.00 97.00 102 LEU A N 1
ATOM 797 C CA . LEU A 1 102 ? 1.813 12.560 18.489 1.00 97.00 102 LEU A CA 1
ATOM 798 C C . LEU A 1 102 ? 0.537 11.992 17.858 1.00 97.00 102 LEU A C 1
ATOM 800 O O . LEU A 1 102 ? -0.502 12.651 17.896 1.00 97.00 102 LEU A O 1
ATOM 804 N N . LEU A 1 103 ? 0.583 10.759 17.343 1.00 97.06 103 LEU A N 1
ATOM 805 C CA . LEU A 1 103 ? -0.602 10.079 16.818 1.00 97.06 103 LEU A CA 1
ATOM 806 C C . LEU A 1 103 ? -1.653 9.843 17.908 1.00 97.06 103 LEU A C 1
ATOM 808 O O . LEU A 1 103 ? -2.828 10.125 17.684 1.00 97.06 103 LEU A O 1
ATOM 812 N N . LEU A 1 104 ? -1.249 9.407 19.105 1.00 97.06 104 LEU A N 1
ATOM 813 C CA . LEU A 1 104 ? -2.172 9.248 20.232 1.00 97.06 104 LEU A CA 1
ATOM 814 C C . LEU A 1 104 ? -2.817 10.576 20.640 1.00 97.06 104 LEU A C 1
ATOM 816 O O . LEU A 1 104 ? -4.020 10.615 20.892 1.00 97.06 104 LEU A O 1
ATOM 820 N N . ILE A 1 105 ? -2.055 11.673 20.663 1.00 97.06 105 ILE A N 1
ATOM 821 C CA . ILE A 1 105 ? -2.598 13.006 20.958 1.00 97.06 105 ILE A CA 1
ATOM 822 C C . ILE A 1 105 ? -3.616 13.422 19.890 1.00 97.06 105 ILE A C 1
ATOM 824 O O . ILE A 1 105 ? -4.696 13.888 20.244 1.00 97.06 105 ILE A O 1
ATOM 828 N N . LEU A 1 106 ? -3.320 13.218 18.602 1.00 96.88 106 LEU A N 1
ATOM 829 C CA . LEU A 1 106 ? -4.261 13.527 17.519 1.00 96.88 106 LEU A CA 1
ATOM 830 C C . LEU A 1 106 ? -5.548 12.707 17.622 1.00 96.88 106 LEU A C 1
ATOM 832 O O . LEU A 1 106 ? -6.632 13.266 17.473 1.00 96.88 106 LEU A O 1
ATOM 836 N N . VAL A 1 107 ? -5.447 11.414 17.939 1.00 96.94 107 VAL A N 1
ATOM 837 C CA . VAL A 1 107 ? -6.617 10.552 18.160 1.00 96.94 107 VAL A CA 1
ATOM 838 C C . VAL A 1 107 ? -7.436 11.045 19.353 1.00 96.94 107 VAL A C 1
ATOM 840 O O . VAL A 1 107 ? -8.653 11.164 19.242 1.00 96.94 107 VAL A O 1
ATOM 843 N N . LEU A 1 108 ? -6.802 11.401 20.475 1.00 96.12 108 LEU A N 1
ATOM 844 C CA . LEU A 1 108 ? -7.512 11.951 21.634 1.00 96.12 108 LEU A CA 1
ATOM 845 C C . LEU A 1 108 ? -8.209 13.275 21.305 1.00 96.12 108 LEU A C 1
ATOM 847 O O . LEU A 1 108 ? -9.364 13.465 21.683 1.00 96.12 108 LEU A O 1
ATOM 851 N N . VAL A 1 109 ? -7.544 14.171 20.571 1.00 96.06 109 VAL A N 1
ATOM 852 C CA . VAL A 1 109 ? -8.144 15.428 20.101 1.00 96.06 109 VAL A CA 1
ATOM 853 C C . VAL A 1 109 ? -9.330 15.145 19.183 1.00 96.06 109 VAL A C 1
ATOM 855 O O . VAL A 1 109 ? -10.383 15.747 19.372 1.00 96.06 109 VAL A O 1
ATOM 858 N N . PHE A 1 110 ? -9.203 14.205 18.244 1.00 94.75 110 PHE A N 1
ATOM 859 C CA . PHE A 1 110 ? -10.280 13.802 17.339 1.00 94.75 110 PHE A CA 1
ATOM 860 C C . PHE A 1 110 ? -11.482 13.217 18.094 1.00 94.75 110 PHE A C 1
ATOM 862 O O . PHE A 1 110 ? -12.619 13.611 17.844 1.00 94.75 110 PHE A O 1
ATOM 869 N N . VAL A 1 111 ? -11.246 12.348 19.082 1.00 94.94 111 VAL A N 1
ATOM 870 C CA . VAL A 1 111 ? -12.300 11.785 19.941 1.00 94.94 111 VAL A CA 1
ATOM 871 C C . VAL A 1 111 ? -12.992 12.881 20.751 1.00 94.94 111 VAL A C 1
ATOM 873 O O . VAL A 1 111 ? -14.219 12.932 20.786 1.00 94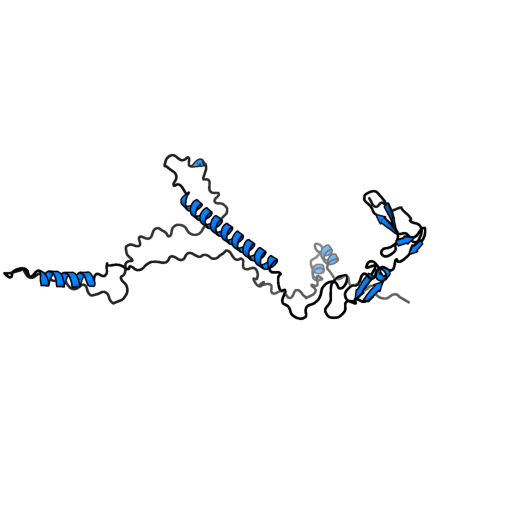.94 111 VAL A O 1
ATOM 876 N N . VAL A 1 112 ? -12.242 13.790 21.381 1.00 92.94 112 VAL A N 1
ATOM 877 C CA . VAL A 1 112 ? -12.823 14.914 22.139 1.00 92.94 112 VAL A CA 1
ATOM 878 C C . VAL A 1 112 ? -13.589 15.865 21.218 1.00 92.94 112 VAL A C 1
ATOM 880 O O . VAL A 1 112 ? -14.655 16.350 21.595 1.00 92.94 112 VAL A O 1
ATOM 883 N N . TYR A 1 113 ? -13.079 16.119 20.014 1.00 88.50 113 TYR A N 1
ATOM 884 C CA . TYR A 1 113 ? -13.734 16.948 19.007 1.00 88.50 113 TYR A CA 1
ATOM 885 C C . TYR A 1 113 ? -15.065 16.340 18.557 1.00 88.50 113 TYR A C 1
ATOM 887 O O . TYR A 1 113 ? -16.080 17.034 18.571 1.00 88.50 113 TYR A O 1
ATOM 895 N N . ASN A 1 114 ? -15.098 15.042 18.249 1.00 80.38 114 ASN A N 1
ATOM 896 C CA . ASN A 1 114 ? -16.333 14.358 17.868 1.00 80.38 114 ASN A CA 1
ATOM 897 C C . ASN A 1 114 ? -17.328 14.283 19.032 1.00 80.38 114 ASN A C 1
ATOM 899 O O . ASN A 1 114 ? -18.496 14.610 18.846 1.00 80.38 114 ASN A O 1
ATOM 903 N N . ARG A 1 115 ? -16.862 14.005 20.258 1.00 80.75 115 ARG A N 1
ATOM 904 C CA . ARG A 1 115 ? -17.715 14.078 21.460 1.00 80.75 115 ARG A CA 1
ATOM 905 C C . ARG A 1 115 ? -18.289 15.479 21.691 1.00 80.75 115 ARG A C 1
ATOM 907 O O . ARG A 1 115 ? -19.416 15.608 22.155 1.00 80.75 115 ARG A O 1
ATOM 914 N N . ARG A 1 116 ? -17.534 16.544 21.387 1.00 75.88 116 ARG A N 1
ATOM 915 C CA . ARG A 1 116 ? -18.040 17.928 21.455 1.00 75.88 116 ARG A CA 1
ATOM 916 C C . ARG A 1 116 ? -19.017 18.257 20.326 1.00 75.88 116 ARG A C 1
ATOM 918 O O . ARG A 1 116 ? -19.931 19.038 20.571 1.00 75.88 116 ARG A O 1
ATOM 925 N N . ARG A 1 117 ? -18.845 17.693 19.124 1.00 68.81 117 ARG A N 1
ATOM 926 C CA . ARG A 1 117 ? -19.797 17.859 18.011 1.00 68.81 117 ARG A CA 1
ATOM 927 C C . ARG A 1 117 ? -21.167 17.283 18.355 1.00 68.81 117 ARG A C 1
ATOM 929 O O . ARG A 1 117 ? -22.156 17.968 18.128 1.00 68.81 117 ARG A O 1
ATOM 936 N N . GLU A 1 118 ? -21.224 16.101 18.965 1.00 59.75 118 GLU A N 1
ATOM 937 C CA . GLU A 1 118 ? -22.496 15.499 19.398 1.00 59.75 118 GLU A CA 1
ATOM 938 C C . GLU A 1 118 ? -23.225 16.357 20.445 1.00 59.75 118 GLU A C 1
ATOM 940 O O . GLU A 1 118 ? -24.440 16.516 20.378 1.00 59.75 118 GLU A O 1
ATOM 945 N N . ALA A 1 119 ? -22.496 17.011 21.357 1.00 57.47 119 ALA A N 1
ATOM 946 C CA . ALA A 1 119 ? -23.092 17.920 22.342 1.00 57.47 119 ALA A CA 1
ATOM 947 C C . ALA A 1 119 ? -23.623 19.244 21.747 1.00 57.47 119 ALA A C 1
ATOM 949 O O . ALA A 1 119 ? -24.325 19.984 22.434 1.00 57.47 119 ALA A O 1
ATOM 950 N N . HIS A 1 120 ? -23.279 19.567 20.495 1.00 55.06 120 HIS A N 1
ATOM 951 C CA . HIS A 1 120 ? -23.650 20.814 19.820 1.00 55.06 120 HIS A CA 1
ATOM 952 C C . HIS A 1 120 ? -24.827 20.679 18.842 1.00 55.06 120 HIS A C 1
ATOM 954 O O . HIS A 1 120 ? -25.134 21.644 18.138 1.00 55.06 120 HIS A O 1
ATOM 960 N N . ILE A 1 121 ? -25.524 19.538 18.819 1.00 55.84 121 ILE A N 1
ATOM 961 C CA . ILE A 1 121 ? -26.814 19.413 18.130 1.00 55.84 121 ILE A CA 1
ATOM 962 C C . ILE A 1 121 ? -27.852 20.196 18.951 1.00 55.84 121 ILE A C 1
ATOM 964 O O . ILE A 1 121 ? -28.421 19.702 19.923 1.00 55.84 121 ILE A O 1
ATOM 968 N N . LYS A 1 122 ? -28.049 21.472 18.604 1.00 50.88 122 LYS A N 1
ATOM 969 C CA . LYS A 1 122 ? -29.166 22.282 19.102 1.00 50.88 122 LYS A CA 1
ATOM 970 C C . LYS A 1 122 ? -30.465 21.706 18.540 1.00 50.88 122 LYS A C 1
ATOM 972 O O . LYS A 1 122 ? -30.596 21.575 17.328 1.00 50.88 122 LYS A O 1
ATOM 977 N N . TYR A 1 123 ? -31.428 21.430 19.414 1.00 52.16 123 TYR A N 1
ATOM 978 C CA . TYR A 1 123 ? -32.821 21.289 19.000 1.00 52.16 123 TYR A CA 1
ATOM 979 C C . TYR A 1 123 ? -33.272 22.626 18.391 1.00 52.16 123 TYR A C 1
ATOM 981 O O . TYR A 1 123 ? -33.031 23.661 19.027 1.00 52.16 123 TYR A O 1
ATOM 989 N N . PRO A 1 124 ? -33.866 22.632 17.186 1.00 50.50 124 PRO A N 1
ATOM 990 C CA . PRO A 1 124 ? -34.363 23.859 16.585 1.00 50.50 124 PRO A CA 1
ATOM 991 C C . PRO A 1 124 ? -35.421 24.470 17.502 1.00 50.50 124 PRO A C 1
ATOM 993 O O . PRO A 1 124 ? -36.292 23.774 18.035 1.00 50.50 124 PRO A O 1
ATOM 996 N N . GLY A 1 125 ? -35.301 25.776 17.732 1.00 61.53 125 GLY A N 1
ATOM 997 C CA . GLY A 1 125 ? -36.365 26.532 18.375 1.00 61.53 125 GLY A CA 1
ATOM 998 C C . GLY A 1 125 ? -37.567 26.632 17.430 1.00 61.53 125 GLY A C 1
ATOM 999 O O . GLY A 1 125 ? -37.413 26.447 16.225 1.00 61.53 125 GLY A O 1
ATOM 1000 N N . PRO A 1 126 ? -38.766 26.947 17.941 1.00 58.38 126 PRO A N 1
ATOM 1001 C CA . PRO A 1 126 ? -39.994 27.006 17.141 1.00 58.38 126 PRO A CA 1
ATOM 1002 C C . PRO A 1 126 ? -39.983 28.040 15.994 1.00 58.38 126 PRO A C 1
ATOM 1004 O O . PRO A 1 126 ? -40.914 28.034 15.194 1.00 58.38 126 PRO A O 1
ATOM 1007 N N . ASP A 1 127 ? -38.947 28.880 15.897 1.00 57.69 127 ASP A N 1
ATOM 1008 C CA . ASP A 1 127 ? -38.820 29.964 14.915 1.00 57.69 127 ASP A CA 1
ATOM 1009 C C . ASP A 1 127 ? -37.689 29.749 13.881 1.00 57.69 127 ASP A C 1
ATOM 1011 O O . ASP A 1 127 ? -37.406 30.659 13.104 1.00 57.69 127 ASP A O 1
ATOM 1015 N N . ASP A 1 128 ? -37.025 28.583 13.845 1.00 56.81 128 ASP A N 1
ATOM 1016 C CA . ASP A 1 128 ? -35.977 28.317 12.845 1.00 56.81 128 ASP A CA 1
ATOM 1017 C C . ASP A 1 128 ? -36.593 27.814 11.519 1.00 56.81 128 ASP A C 1
ATOM 1019 O O . ASP A 1 128 ? -37.247 26.770 11.458 1.00 56.81 128 ASP A O 1
ATOM 1023 N N . ASP A 1 129 ? -36.390 28.582 10.444 1.00 58.41 129 ASP A N 1
ATOM 1024 C CA . ASP A 1 129 ? -36.951 28.356 9.108 1.00 58.41 129 ASP A CA 1
ATOM 1025 C C . ASP A 1 129 ? -36.630 26.950 8.550 1.00 58.41 129 ASP A C 1
ATOM 1027 O O . ASP A 1 129 ? -35.494 26.618 8.219 1.00 58.41 129 ASP A O 1
ATOM 1031 N N . VAL A 1 130 ? -37.675 26.140 8.332 1.00 54.50 130 VAL A N 1
ATOM 1032 C CA . VAL A 1 130 ? -37.646 24.736 7.842 1.00 54.50 130 VAL A CA 1
ATOM 1033 C C . VAL A 1 130 ? -37.060 24.581 6.419 1.00 54.50 130 VAL A C 1
ATOM 1035 O O . VAL A 1 130 ? -36.975 23.484 5.873 1.00 54.50 130 VAL A O 1
ATOM 1038 N N . ARG A 1 131 ? -36.649 25.674 5.770 1.00 55.41 131 ARG A N 1
ATOM 1039 C CA . ARG A 1 131 ? -36.342 25.700 4.333 1.00 55.41 131 ARG A CA 1
ATOM 1040 C C . ARG A 1 131 ? -34.940 25.184 3.970 1.00 55.41 131 ARG A C 1
ATOM 1042 O O . ARG A 1 131 ? -34.716 24.903 2.798 1.00 55.41 131 ARG A O 1
ATOM 1049 N N . GLU A 1 132 ? -34.030 25.012 4.930 1.00 53.81 132 GLU A N 1
ATOM 1050 C CA . GLU A 1 132 ? -32.647 24.570 4.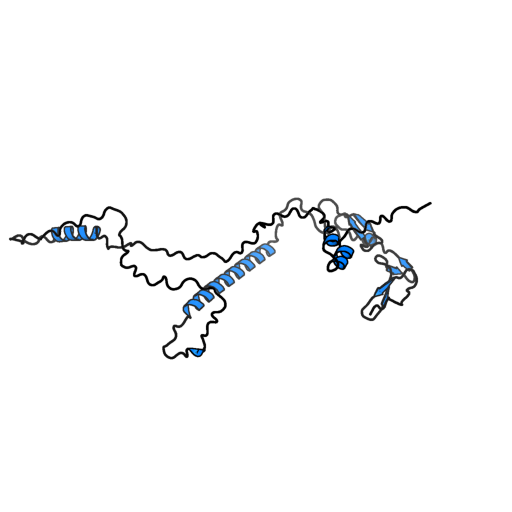650 1.00 53.81 132 GLU A CA 1
ATOM 1051 C C . GLU A 1 132 ? -32.355 23.088 4.960 1.00 53.81 132 GLU A C 1
ATOM 1053 O O . GLU A 1 132 ? -31.270 22.611 4.644 1.00 53.81 132 GLU A O 1
ATOM 1058 N N . ASN A 1 133 ? -33.328 22.317 5.462 1.00 52.72 133 ASN A N 1
ATOM 1059 C CA . ASN A 1 133 ? -33.167 20.880 5.742 1.00 52.72 133 ASN A CA 1
ATOM 1060 C C . ASN A 1 133 ? -33.878 19.980 4.712 1.00 52.72 133 ASN A C 1
ATOM 1062 O O . ASN A 1 133 ? -34.601 19.052 5.077 1.00 52.72 133 ASN A O 1
ATOM 1066 N N . ILE A 1 134 ? -33.676 20.221 3.412 1.00 54.59 134 ILE A N 1
ATOM 1067 C CA . ILE A 1 134 ? -34.001 19.202 2.400 1.00 54.59 134 ILE A CA 1
ATOM 1068 C C . ILE A 1 134 ? -32.916 18.124 2.477 1.00 54.59 134 ILE A C 1
ATOM 1070 O O . ILE A 1 134 ? -31.824 18.263 1.932 1.00 54.59 134 ILE A O 1
ATOM 1074 N N . ILE A 1 135 ? -33.225 17.062 3.215 1.00 56.00 135 ILE A N 1
ATOM 1075 C CA . ILE A 1 135 ? -32.492 15.799 3.179 1.00 56.00 135 ILE A CA 1
ATOM 1076 C C . ILE A 1 135 ? -32.815 15.160 1.825 1.00 56.00 135 ILE A C 1
ATOM 1078 O O . ILE A 1 135 ? -33.985 14.968 1.493 1.00 56.00 135 ILE A O 1
ATOM 1082 N N . ASN A 1 136 ? -31.790 14.898 1.018 1.00 46.28 136 ASN A N 1
ATOM 1083 C CA . ASN A 1 136 ? -31.945 14.268 -0.288 1.00 46.28 136 ASN A CA 1
ATOM 1084 C C . ASN A 1 136 ? -32.195 12.764 -0.067 1.00 46.28 136 ASN A C 1
ATOM 1086 O O . ASN A 1 136 ? -31.268 12.027 0.252 1.00 46.28 136 ASN A O 1
ATOM 1090 N N . TYR A 1 137 ? -33.453 12.336 -0.173 1.00 47.59 137 TYR A N 1
ATOM 1091 C CA . TYR A 1 137 ? -33.939 10.973 0.109 1.00 47.59 137 TYR A CA 1
ATOM 1092 C C . TYR A 1 137 ? -33.688 9.965 -1.034 1.00 47.59 137 TYR A C 1
ATOM 1094 O O . TYR A 1 137 ? -34.447 9.013 -1.190 1.00 47.59 137 TYR A O 1
ATOM 1102 N N . ASP A 1 138 ? -32.640 10.155 -1.838 1.00 48.75 138 ASP A N 1
ATOM 1103 C CA . ASP A 1 138 ? -32.416 9.334 -3.039 1.00 48.75 138 ASP A CA 1
ATOM 1104 C C . ASP A 1 138 ? -31.319 8.257 -2.892 1.00 48.75 138 ASP A C 1
ATOM 1106 O O . ASP A 1 138 ? -31.123 7.500 -3.838 1.00 48.75 138 ASP A O 1
ATOM 1110 N N . ASP A 1 139 ? -30.640 8.122 -1.739 1.00 47.88 139 ASP A N 1
ATOM 1111 C CA . ASP A 1 139 ? -29.456 7.239 -1.619 1.00 47.88 139 ASP A CA 1
ATOM 1112 C C . ASP A 1 139 ? -29.513 6.106 -0.576 1.00 47.88 139 ASP A C 1
ATOM 1114 O O . ASP A 1 139 ? -28.559 5.337 -0.475 1.00 47.88 139 ASP A O 1
ATOM 1118 N N . GLU A 1 140 ? -30.616 5.890 0.145 1.00 57.66 140 GLU A N 1
ATOM 1119 C CA . GLU A 1 140 ? -30.710 4.726 1.039 1.00 57.66 140 GLU A CA 1
ATOM 1120 C C . GLU A 1 140 ? -32.086 4.064 0.970 1.00 57.66 140 GLU A C 1
ATOM 1122 O O . GLU A 1 140 ? -33.128 4.671 1.219 1.00 57.66 140 GLU A O 1
ATOM 1127 N N . GLY A 1 141 ? -32.064 2.803 0.531 1.00 48.84 141 GLY A N 1
ATOM 1128 C CA . GLY A 1 141 ? -33.233 1.974 0.293 1.00 48.84 141 GLY A CA 1
ATOM 1129 C C . GLY A 1 141 ? -34.102 1.818 1.536 1.00 48.84 141 GLY A C 1
ATOM 1130 O O . GLY A 1 141 ? -33.612 1.666 2.649 1.00 48.84 141 GLY A O 1
ATOM 1131 N N . GLY A 1 142 ? -35.413 1.842 1.305 1.00 53.41 142 GLY A N 1
ATOM 1132 C CA . GLY A 1 142 ? -36.419 1.651 2.337 1.00 53.41 142 GLY A CA 1
ATOM 1133 C C . GLY A 1 142 ? -36.425 0.253 2.959 1.00 53.41 142 GLY A C 1
ATOM 1134 O O . GLY A 1 142 ? -36.108 -0.750 2.314 1.00 53.41 142 GLY A O 1
ATOM 1135 N N . GLY A 1 143 ? -36.891 0.233 4.207 1.00 46.72 143 GLY A N 1
ATOM 1136 C CA . GLY A 1 143 ? -37.029 -0.925 5.087 1.00 46.72 143 GLY A CA 1
ATOM 1137 C C . GLY A 1 143 ? -36.229 -0.642 6.355 1.00 46.72 143 GLY A C 1
ATOM 1138 O O . GLY A 1 143 ? -35.015 -0.696 6.311 1.00 46.72 143 GLY A O 1
ATOM 1139 N N . GLU A 1 144 ? -36.792 -0.256 7.491 1.00 55.97 144 GLU A N 1
ATOM 1140 C CA . GLU A 1 144 ? -38.131 -0.455 8.028 1.00 55.97 144 GLU A CA 1
ATOM 1141 C C . GLU A 1 144 ? -38.465 0.691 8.997 1.00 55.97 144 GLU A C 1
ATOM 1143 O O . GLU A 1 144 ? -37.676 1.052 9.870 1.00 55.97 144 GLU A O 1
ATOM 1148 N N . ASP A 1 145 ? -39.632 1.292 8.792 1.00 54.12 145 ASP A N 1
ATOM 1149 C CA . ASP A 1 145 ? -40.189 2.330 9.648 1.00 54.12 145 ASP A CA 1
ATOM 1150 C C . ASP A 1 145 ? -40.474 1.796 11.070 1.00 54.12 145 ASP A C 1
ATOM 1152 O O . ASP A 1 145 ? -40.990 0.694 11.254 1.00 54.12 145 ASP A O 1
ATOM 1156 N N . ASP A 1 146 ? -40.201 2.637 12.070 1.00 56.97 146 ASP A N 1
ATOM 1157 C CA . ASP A 1 146 ? -40.861 2.676 13.380 1.00 56.97 146 ASP A CA 1
ATOM 1158 C C . ASP A 1 146 ? -40.922 1.382 14.226 1.00 56.97 146 ASP A C 1
ATOM 1160 O O . ASP A 1 146 ? -41.980 0.784 14.425 1.00 56.97 146 ASP A O 1
ATOM 1164 N N . MET A 1 147 ? -39.819 1.030 14.901 1.00 55.28 147 MET A N 1
ATOM 1165 C CA . MET A 1 147 ? -39.837 0.045 16.007 1.00 55.28 147 MET A CA 1
ATOM 1166 C C . MET A 1 147 ? -39.681 0.650 17.416 1.00 55.28 147 MET A C 1
ATOM 1168 O O . MET A 1 147 ? -39.605 -0.088 18.398 1.00 55.28 147 MET A O 1
ATOM 1172 N N . THR A 1 148 ? -39.661 1.976 17.579 1.00 50.75 148 THR A N 1
ATOM 1173 C CA . THR A 1 148 ? -39.405 2.608 18.895 1.00 50.75 148 THR A CA 1
ATOM 1174 C C . THR A 1 148 ? -40.659 2.914 19.726 1.00 50.75 148 THR A C 1
ATOM 1176 O O . THR A 1 148 ? -40.548 3.498 20.802 1.00 50.75 148 THR A O 1
ATOM 1179 N N . ALA A 1 149 ? -41.850 2.480 19.296 1.00 50.38 149 ALA A N 1
ATOM 1180 C CA . ALA A 1 149 ? -43.124 2.785 19.961 1.00 50.38 149 ALA A CA 1
ATOM 1181 C C . ALA A 1 149 ? -43.677 1.665 20.872 1.00 50.38 149 ALA A C 1
ATOM 1183 O O . ALA A 1 149 ? -44.882 1.621 21.128 1.00 50.38 149 ALA A O 1
ATOM 1184 N N . PHE A 1 150 ? -42.842 0.753 21.378 1.00 54.59 150 PHE A N 1
ATOM 1185 C CA . PHE A 1 150 ? -43.306 -0.240 22.353 1.00 54.59 150 PHE A CA 1
ATOM 1186 C C . PHE A 1 150 ? -43.162 0.302 23.781 1.00 54.59 150 PHE A C 1
ATOM 1188 O O . PHE A 1 150 ? -42.056 0.507 24.277 1.00 54.59 150 PHE A O 1
ATOM 1195 N N . ASP A 1 151 ? -44.298 0.539 24.444 1.00 49.94 151 ASP A N 1
ATOM 1196 C CA . ASP A 1 151 ? -44.373 0.807 25.882 1.00 49.94 151 ASP A CA 1
ATOM 1197 C C . ASP A 1 151 ? -43.835 -0.417 26.643 1.00 49.94 151 ASP A C 1
ATOM 1199 O O . ASP A 1 151 ? -44.458 -1.478 26.667 1.00 49.94 151 ASP A O 1
ATOM 1203 N N . ILE A 1 152 ? -42.635 -0.278 27.211 1.00 56.97 152 ILE A N 1
ATOM 1204 C CA . ILE A 1 152 ? -41.888 -1.335 27.913 1.00 56.97 152 ILE A CA 1
ATOM 1205 C C . ILE A 1 152 ? -42.281 -1.486 29.390 1.00 56.97 152 ILE A C 1
ATOM 1207 O O . ILE A 1 152 ? -41.764 -2.366 30.080 1.00 56.97 152 ILE A O 1
ATOM 1211 N N . THR A 1 153 ? -43.218 -0.676 29.892 1.00 57.34 153 THR A N 1
ATOM 1212 C CA . THR A 1 153 ? -43.742 -0.814 31.262 1.00 57.34 153 THR A CA 1
ATOM 1213 C C . THR A 1 153 ? -44.363 -2.186 31.598 1.00 57.34 153 THR A C 1
ATOM 1215 O O . THR A 1 153 ? -44.265 -2.580 32.762 1.00 57.34 153 THR A O 1
ATOM 1218 N N . PRO A 1 154 ? -44.917 -2.988 30.657 1.00 56.28 154 PRO A N 1
ATOM 1219 C CA . PRO A 1 154 ? -45.485 -4.303 30.971 1.00 56.28 154 PRO A CA 1
ATOM 1220 C C . PRO A 1 154 ? -44.456 -5.424 31.196 1.00 56.28 154 PRO A C 1
ATOM 1222 O O . PRO A 1 154 ? -44.853 -6.526 31.570 1.00 56.28 154 PRO A O 1
ATOM 1225 N N . LEU A 1 155 ? -43.162 -5.196 30.933 1.00 52.28 155 LEU A N 1
ATOM 1226 C CA . LEU A 1 155 ? -42.142 -6.259 30.875 1.00 52.28 155 LEU A CA 1
ATOM 1227 C C . LEU A 1 155 ? -41.198 -6.308 32.087 1.00 52.28 155 LEU A C 1
ATOM 1229 O O . LEU A 1 155 ? -40.221 -7.053 32.070 1.00 52.28 155 LEU A O 1
ATOM 1233 N N . GLN A 1 156 ? -41.502 -5.578 33.164 1.00 52.38 156 GLN A N 1
ATOM 1234 C CA . GLN A 1 156 ? -40.797 -5.707 34.444 1.00 52.38 156 GLN A CA 1
ATOM 1235 C C . GLN A 1 156 ? -41.190 -7.020 35.139 1.00 52.38 156 GLN A C 1
ATOM 1237 O O . GLN A 1 156 ? -42.034 -7.050 36.034 1.00 52.38 156 GLN A O 1
ATOM 1242 N N . ILE A 1 157 ? -40.600 -8.128 34.695 1.00 57.41 157 ILE A N 1
ATOM 1243 C CA . ILE A 1 157 ? -40.728 -9.430 35.347 1.00 57.41 157 ILE A CA 1
ATOM 1244 C C . ILE A 1 157 ? -39.513 -9.585 36.274 1.00 57.41 157 ILE A C 1
ATOM 1246 O O . ILE A 1 157 ? -38.391 -9.571 35.783 1.00 57.41 157 ILE A O 1
ATOM 1250 N N . PRO A 1 158 ? -39.688 -9.715 37.599 1.00 49.34 158 PRO A N 1
ATOM 1251 C CA . PRO A 1 158 ? -38.568 -9.920 38.513 1.00 49.34 158 PRO A CA 1
ATOM 1252 C C . PRO A 1 158 ? -37.877 -11.276 38.275 1.00 49.34 158 PRO A C 1
ATOM 1254 O O . PRO A 1 158 ? -38.526 -12.286 37.988 1.00 49.34 158 PRO A O 1
ATOM 1257 N N . ILE A 1 159 ? -36.548 -11.300 38.418 1.00 44.81 159 ILE A N 1
ATOM 1258 C CA . ILE A 1 159 ? -35.686 -12.457 38.138 1.00 44.81 159 ILE A CA 1
ATOM 1259 C C . ILE A 1 159 ? -36.006 -13.641 39.070 1.00 44.81 159 ILE A C 1
ATOM 1261 O O . ILE A 1 159 ? -35.721 -13.603 40.264 1.00 44.81 159 ILE A O 1
ATOM 1265 N N . GLY A 1 160 ? -36.475 -14.744 38.477 1.00 46.53 160 GLY A N 1
ATOM 1266 C CA . GLY A 1 160 ? -36.205 -16.111 38.939 1.00 46.53 160 GLY A CA 1
ATOM 1267 C C . GLY A 1 160 ? -37.086 -16.678 40.061 1.00 46.53 160 GLY A C 1
ATOM 1268 O O . GLY A 1 160 ? -36.752 -16.598 41.238 1.00 46.53 160 GLY A O 1
ATOM 1269 N N . GLY A 1 161 ? -38.131 -17.415 39.676 1.00 54.16 161 GLY A N 1
ATOM 1270 C CA . GLY A 1 161 ? -38.880 -18.329 40.550 1.00 54.16 161 GLY A CA 1
ATOM 1271 C C . GLY A 1 161 ? -40.362 -18.394 40.178 1.00 54.16 161 GLY A C 1
ATOM 1272 O O . GLY A 1 161 ? -40.855 -17.460 39.548 1.00 54.16 161 GLY A O 1
ATOM 1273 N N . PRO A 1 162 ? -41.093 -19.480 40.510 1.00 49.34 162 PRO A N 1
ATOM 1274 C CA . PRO A 1 162 ? -42.533 -19.515 40.273 1.00 49.34 162 PRO A CA 1
ATOM 1275 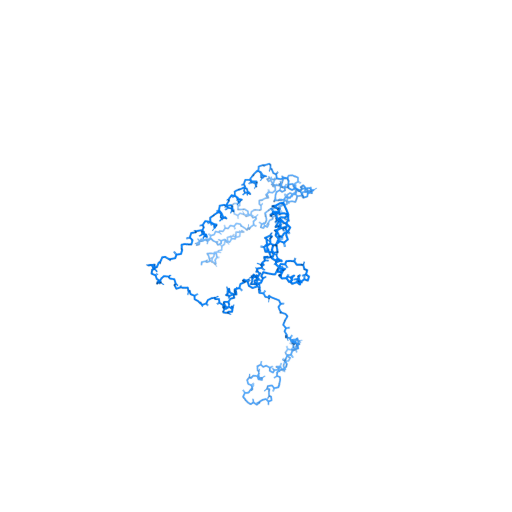C C . PRO A 1 162 ? -43.162 -18.313 40.980 1.00 49.34 162 PRO A C 1
ATOM 1277 O O . PRO A 1 162 ? -42.798 -18.027 42.122 1.00 49.34 162 PRO A O 1
ATOM 1280 N N . LEU A 1 163 ? -44.070 -17.617 40.281 1.00 52.78 163 LEU A N 1
ATOM 1281 C CA . LEU A 1 163 ? -44.888 -16.537 40.836 1.00 52.78 163 LEU A CA 1
ATOM 1282 C C . LEU A 1 163 ? -45.279 -16.915 42.270 1.00 52.78 163 LEU A C 1
ATOM 1284 O O . LEU A 1 163 ? -45.925 -17.957 42.436 1.00 52.78 163 LEU A O 1
ATOM 1288 N N . PRO A 1 164 ? -44.880 -16.147 43.304 1.00 50.19 164 PRO A N 1
ATOM 1289 C CA . PRO A 1 164 ? -45.381 -16.416 44.631 1.00 50.19 164 PRO A CA 1
ATOM 1290 C C . PRO A 1 164 ? -46.890 -16.239 44.534 1.00 50.19 164 PRO A C 1
ATOM 1292 O O . PRO A 1 164 ? -47.381 -15.165 44.181 1.00 50.19 164 PRO A O 1
ATOM 1295 N N . GLU A 1 165 ? -47.608 -17.338 44.759 1.00 52.59 165 GLU A N 1
ATOM 1296 C CA . GLU A 1 165 ? -49.049 -17.350 44.943 1.00 52.59 165 GLU A CA 1
ATOM 1297 C C . GLU A 1 165 ? -49.364 -16.170 45.860 1.00 52.59 165 GLU A C 1
ATOM 1299 O O . GLU A 1 165 ? -48.837 -16.113 46.975 1.00 52.59 165 GLU A O 1
ATOM 1304 N N . MET A 1 166 ? -50.078 -15.163 45.336 1.00 50.62 166 MET A N 1
ATOM 1305 C CA . MET A 1 166 ? -50.378 -13.944 46.081 1.00 50.62 166 MET A CA 1
ATOM 1306 C C . MET A 1 166 ? -50.960 -14.381 47.416 1.00 50.62 166 MET A C 1
ATOM 1308 O O . MET A 1 166 ? -52.091 -14.868 47.464 1.00 50.62 166 MET A O 1
ATOM 1312 N N . ALA A 1 167 ? -50.169 -14.250 48.485 1.00 52.75 167 ALA A N 1
ATOM 1313 C CA . ALA A 1 167 ? -50.641 -14.588 49.809 1.00 52.75 167 ALA A CA 1
ATOM 1314 C C . ALA A 1 167 ? -51.930 -13.784 50.009 1.00 52.75 167 ALA A C 1
ATOM 1316 O O . ALA A 1 167 ? -51.932 -12.573 49.739 1.00 52.75 167 ALA A O 1
ATOM 1317 N N . PRO A 1 168 ? -53.043 -14.433 50.395 1.00 50.31 168 PRO A N 1
ATOM 1318 C CA . PRO A 1 168 ? -54.299 -13.731 50.562 1.00 50.31 168 PRO A CA 1
ATOM 1319 C C . PRO A 1 168 ? -54.030 -12.569 51.507 1.00 50.31 168 PRO A C 1
ATOM 1321 O O . PRO A 1 168 ? -53.365 -12.758 52.529 1.00 50.31 168 PRO A O 1
ATOM 1324 N N . LYS A 1 169 ? -54.494 -11.364 51.140 1.00 48.34 169 LYS A N 1
ATOM 1325 C CA . LYS A 1 169 ? -54.456 -10.191 52.020 1.00 48.34 169 LYS A CA 1
ATOM 1326 C C . LYS A 1 169 ? -54.925 -10.661 53.391 1.00 48.34 169 LYS A C 1
ATOM 1328 O O . LYS A 1 169 ? -56.108 -10.969 53.544 1.00 48.34 169 LYS A O 1
ATOM 1333 N N . LEU A 1 170 ? -54.007 -10.782 54.352 1.00 49.00 170 LEU A N 1
ATOM 1334 C CA . LEU A 1 170 ? -54.391 -11.138 55.705 1.00 49.00 170 LEU A CA 1
ATOM 1335 C C . LEU A 1 170 ? -55.273 -9.993 56.179 1.00 49.00 170 LEU A C 1
ATOM 1337 O O . LEU A 1 170 ? -54.812 -8.868 56.366 1.00 49.00 170 LEU A O 1
ATOM 1341 N N . ALA A 1 171 ? -56.569 -10.273 56.286 1.00 48.16 171 ALA A N 1
ATOM 1342 C CA . ALA A 1 171 ? -57.490 -9.389 56.956 1.00 48.16 171 ALA A CA 1
ATOM 1343 C C . ALA A 1 171 ? -56.952 -9.224 58.375 1.00 48.16 171 ALA A C 1
ATOM 1345 O O . ALA A 1 171 ? -56.857 -10.201 59.120 1.00 48.16 171 ALA A O 1
ATOM 1346 N N . TYR A 1 172 ? -56.544 -8.003 58.720 1.00 50.00 172 TYR A N 1
ATOM 1347 C CA . TYR A 1 172 ? -56.178 -7.675 60.086 1.00 50.00 172 TYR A CA 1
ATOM 1348 C C . TYR A 1 172 ? -57.354 -8.085 60.981 1.00 50.00 172 TYR A C 1
ATOM 1350 O O . TYR A 1 172 ? -58.467 -7.591 60.759 1.00 50.00 172 TYR A O 1
ATOM 1358 N N . PRO A 1 173 ? -57.171 -8.995 61.956 1.00 52.59 173 PRO A N 1
ATOM 1359 C CA . PRO A 1 173 ? -58.205 -9.196 62.951 1.00 52.59 173 PRO A CA 1
ATOM 1360 C C . PRO A 1 173 ? -58.440 -7.845 63.639 1.00 52.59 173 PRO A C 1
ATOM 1362 O O . PRO A 1 173 ? -57.478 -7.102 63.865 1.00 52.59 173 PRO A O 1
ATOM 1365 N N . PRO A 1 174 ? -59.696 -7.480 63.941 1.00 50.31 174 PRO A N 1
ATOM 1366 C CA . PRO A 1 174 ? -59.962 -6.240 64.647 1.00 50.31 174 PRO A CA 1
ATOM 1367 C C . PRO A 1 174 ? -59.201 -6.294 65.974 1.00 50.31 174 PRO A C 1
ATOM 1369 O O . PRO A 1 174 ? -59.393 -7.212 66.771 1.00 50.31 174 PRO A O 1
ATOM 1372 N N . LEU A 1 175 ? -58.287 -5.342 66.170 1.00 49.94 175 LEU A N 1
ATOM 1373 C CA . LEU A 1 175 ? -57.468 -5.230 67.372 1.00 49.94 175 LEU A CA 1
ATOM 1374 C C . LEU A 1 175 ? -58.380 -4.956 68.569 1.00 49.94 175 LEU A C 1
ATOM 1376 O O . LEU A 1 175 ? -58.755 -3.818 68.845 1.00 49.94 175 LEU A O 1
ATOM 1380 N N . ILE A 1 176 ? -58.731 -6.016 69.289 1.00 46.81 176 ILE A N 1
ATOM 1381 C CA . ILE A 1 176 ? -59.299 -5.922 70.627 1.00 46.81 176 ILE A CA 1
ATOM 1382 C C . ILE A 1 176 ? -58.128 -6.014 71.611 1.00 46.81 176 ILE A C 1
ATOM 1384 O O . ILE A 1 176 ? -57.641 -7.096 71.918 1.00 46.81 176 ILE A O 1
ATOM 1388 N N . GLY A 1 177 ? -57.698 -4.855 72.115 1.00 54.31 177 GLY A N 1
ATOM 1389 C CA . GLY A 1 177 ? -57.249 -4.734 73.505 1.00 54.31 177 GLY A CA 1
ATOM 1390 C C . GLY A 1 177 ? -55.799 -5.060 73.880 1.00 54.31 177 GLY A C 1
ATOM 1391 O O . GLY A 1 177 ? -55.579 -5.397 75.039 1.00 54.31 177 GLY A O 1
ATOM 1392 N N . GLN A 1 178 ? -54.803 -4.915 73.002 1.00 55.75 178 GLN A N 1
ATOM 1393 C CA . GLN A 1 178 ? -53.397 -4.947 73.440 1.00 55.75 178 GLN A CA 1
ATOM 1394 C C . GLN A 1 178 ? -52.604 -3.772 72.860 1.00 55.75 178 GLN A C 1
ATOM 1396 O O . GLN A 1 178 ? -52.749 -3.450 71.681 1.00 55.75 178 GLN A O 1
ATOM 1401 N N . GLU A 1 179 ? -51.821 -3.099 73.712 1.00 60.84 179 GLU A N 1
ATOM 1402 C CA . GLU A 1 179 ? -50.993 -1.950 73.330 1.00 60.84 179 GLU A CA 1
ATOM 1403 C C . GLU A 1 179 ? -50.106 -2.299 72.122 1.00 60.84 179 GLU A C 1
ATOM 1405 O O . GLU A 1 179 ? -49.533 -3.393 72.079 1.00 60.84 179 GLU A O 1
ATOM 1410 N N . PRO A 1 180 ? -49.984 -1.402 71.127 1.00 62.03 180 PRO A N 1
ATOM 1411 C CA . PRO A 1 180 ? -49.225 -1.690 69.920 1.00 62.03 180 PRO A CA 1
ATOM 1412 C C . PRO A 1 180 ? -47.740 -1.860 70.264 1.00 62.03 180 PRO A C 1
ATOM 1414 O O . PRO A 1 180 ? -47.040 -0.898 70.579 1.00 62.03 180 PRO A O 1
ATOM 1417 N N . ASN A 1 181 ? -47.243 -3.098 70.192 1.00 75.50 181 ASN A N 1
ATOM 1418 C CA . ASN A 1 181 ? -45.823 -3.386 70.350 1.00 75.50 181 ASN A CA 1
ATOM 1419 C C . ASN A 1 181 ? -45.083 -2.933 69.085 1.00 75.50 181 ASN A C 1
ATOM 1421 O O . ASN A 1 181 ? -45.051 -3.629 68.069 1.00 75.50 181 ASN A O 1
ATOM 1425 N N . VAL A 1 182 ? -44.496 -1.738 69.161 1.00 79.00 182 VAL A N 1
ATOM 1426 C CA . VAL A 1 182 ? -43.769 -1.098 68.055 1.00 79.00 182 VAL A CA 1
ATOM 1427 C C . VAL A 1 182 ? -42.625 -1.980 67.538 1.00 79.00 182 VAL A C 1
ATOM 1429 O O . VAL A 1 182 ? -42.327 -1.950 66.349 1.00 79.00 182 VAL A O 1
ATOM 1432 N N . GLY A 1 183 ? -42.023 -2.813 68.394 1.00 82.19 183 GLY A N 1
ATOM 1433 C CA . GLY A 1 183 ? -40.963 -3.745 68.003 1.00 82.19 183 GLY A CA 1
ATOM 1434 C C . GLY A 1 183 ? -41.440 -4.794 66.998 1.00 82.19 183 GLY A C 1
ATOM 1435 O O . GLY A 1 183 ? -40.820 -4.958 65.952 1.00 82.19 183 GLY A O 1
ATOM 1436 N N . ILE A 1 184 ? -42.591 -5.423 67.262 1.00 81.19 184 ILE A N 1
ATOM 1437 C CA . ILE A 1 184 ? -43.195 -6.404 66.344 1.00 81.19 184 ILE A CA 1
ATOM 1438 C C . ILE A 1 184 ? -43.574 -5.735 65.019 1.00 81.19 184 ILE A C 1
ATOM 1440 O O . ILE A 1 184 ? -43.305 -6.278 63.950 1.00 81.19 184 ILE A O 1
ATOM 1444 N N . PHE A 1 185 ? -44.137 -4.525 65.079 1.00 82.56 185 PHE A N 1
ATOM 1445 C CA . PHE A 1 185 ? -44.479 -3.759 63.881 1.00 82.56 185 PHE A CA 1
ATOM 1446 C C . PHE A 1 185 ? -43.245 -3.471 63.013 1.00 82.56 185 PHE A C 1
ATOM 1448 O O . PHE A 1 185 ? -43.290 -3.662 61.797 1.00 82.56 185 PHE A O 1
ATOM 1455 N N . ILE A 1 186 ? -42.137 -3.042 63.626 1.00 83.94 186 ILE A N 1
ATOM 1456 C CA . ILE A 1 186 ? -40.885 -2.751 62.919 1.00 83.94 186 ILE A CA 1
ATOM 1457 C C . ILE A 1 186 ? -40.295 -4.025 62.307 1.00 83.94 186 ILE A C 1
ATOM 1459 O O . ILE A 1 186 ? -39.902 -4.002 61.142 1.00 83.94 186 ILE A O 1
ATOM 1463 N N . GLU A 1 187 ? -40.246 -5.133 63.049 1.00 82.19 187 GLU A N 1
ATOM 1464 C CA . GLU A 1 187 ? -39.709 -6.403 62.542 1.00 82.19 187 GLU A CA 1
ATOM 1465 C C . GLU A 1 187 ? -40.526 -6.946 61.363 1.00 82.19 187 GLU A C 1
ATOM 1467 O O . GLU A 1 187 ? -39.955 -7.399 60.368 1.00 82.19 187 GLU A O 1
ATOM 1472 N N . GLU A 1 188 ? -41.855 -6.836 61.426 1.00 80.81 188 GLU A N 1
ATOM 1473 C CA . GLU A 1 188 ? -42.742 -7.252 60.340 1.00 80.81 188 GLU A CA 1
ATOM 1474 C C . GLU A 1 188 ? -42.543 -6.397 59.076 1.00 80.81 188 GLU A C 1
ATOM 1476 O O . GLU A 1 188 ? -42.469 -6.926 57.964 1.00 80.81 188 GLU A O 1
ATOM 1481 N N . HIS A 1 189 ? -42.405 -5.076 59.230 1.00 83.31 189 HIS A N 1
ATOM 1482 C CA . HIS A 1 189 ? -42.185 -4.166 58.101 1.00 83.31 189 HIS A CA 1
ATOM 1483 C C . HIS A 1 189 ? -40.786 -4.303 57.507 1.00 83.31 189 HIS A C 1
ATOM 1485 O O . HIS A 1 189 ? -40.645 -4.259 56.287 1.00 83.31 189 HIS A O 1
ATOM 1491 N N . LYS A 1 190 ? -39.769 -4.537 58.343 1.00 87.12 190 LYS A N 1
ATOM 1492 C CA . LYS A 1 190 ? -38.405 -4.815 57.891 1.00 87.12 190 LYS A CA 1
ATOM 1493 C C . LYS A 1 190 ? -38.366 -6.074 57.028 1.00 87.12 190 LYS A C 1
ATOM 1495 O O . LYS A 1 190 ? -37.849 -6.035 55.920 1.00 87.12 190 LYS A O 1
ATOM 1500 N N . LYS A 1 191 ? -39.009 -7.155 57.482 1.00 86.00 191 LYS A N 1
ATOM 1501 C CA . LYS A 1 191 ? -39.087 -8.408 56.721 1.00 86.00 191 LYS A CA 1
ATOM 1502 C C . LYS A 1 191 ? -39.805 -8.242 55.375 1.00 86.00 191 LYS A C 1
ATOM 1504 O O . LYS A 1 191 ? -39.455 -8.916 54.415 1.00 86.00 191 LYS A O 1
ATOM 1509 N N . ARG A 1 192 ? -40.801 -7.351 55.295 1.00 81.94 192 ARG A N 1
ATOM 1510 C CA . ARG A 1 192 ? -41.500 -7.024 54.041 1.00 81.94 192 ARG A CA 1
ATOM 1511 C C . ARG A 1 192 ? -40.626 -6.203 53.089 1.00 81.94 192 ARG A C 1
ATOM 1513 O O . ARG A 1 192 ? -40.648 -6.470 51.896 1.00 81.94 192 ARG A O 1
ATOM 1520 N N . ALA A 1 193 ? -39.866 -5.244 53.615 1.00 85.56 193 ALA A N 1
ATOM 1521 C CA . ALA A 1 193 ? -38.954 -4.411 52.832 1.00 85.56 193 ALA A CA 1
ATOM 1522 C C . ALA A 1 193 ? -37.755 -5.207 52.287 1.00 85.56 193 ALA A C 1
ATOM 1524 O O . ALA A 1 193 ? -37.378 -5.025 51.136 1.00 85.56 193 ALA A O 1
ATOM 1525 N N . ASP A 1 194 ? -37.209 -6.137 53.079 1.00 86.38 194 ASP A N 1
ATOM 1526 C CA . ASP A 1 194 ? -36.086 -6.997 52.675 1.00 86.38 194 ASP A CA 1
ATOM 1527 C C . ASP A 1 194 ? -36.464 -7.992 51.553 1.00 86.38 194 ASP A C 1
ATOM 1529 O O . ASP A 1 194 ? -35.587 -8.583 50.927 1.00 86.38 194 ASP A O 1
ATOM 1533 N N . CYS A 1 195 ? -37.761 -8.208 51.304 1.00 81.81 195 CYS A N 1
ATOM 1534 C CA . CYS A 1 195 ? -38.280 -9.122 50.281 1.00 81.81 195 CYS A CA 1
ATOM 1535 C C . CYS A 1 195 ? -39.120 -8.405 49.212 1.00 81.81 195 CYS A C 1
ATOM 1537 O O . CYS A 1 195 ? -39.955 -9.051 48.580 1.00 81.81 195 CYS A O 1
ATOM 1539 N N . ASP A 1 196 ? -38.949 -7.092 49.031 1.00 85.12 196 ASP A N 1
ATOM 1540 C CA . ASP A 1 196 ? -39.695 -6.330 48.025 1.00 85.12 196 ASP A CA 1
ATOM 1541 C C . ASP A 1 196 ? -39.180 -6.644 46.605 1.00 85.12 196 ASP A C 1
ATOM 1543 O O . ASP A 1 196 ? -38.060 -6.256 46.266 1.00 85.12 196 ASP A O 1
ATOM 1547 N N . PRO A 1 197 ? -39.972 -7.317 45.747 1.00 80.12 197 PRO A N 1
ATOM 1548 C CA . PRO A 1 197 ? -39.563 -7.642 44.381 1.00 80.12 197 PRO A CA 1
ATOM 1549 C C . PRO A 1 197 ? -39.524 -6.416 43.456 1.00 80.12 197 PRO A C 1
ATOM 1551 O O . PRO A 1 197 ? -39.024 -6.519 42.342 1.00 80.12 197 PRO A O 1
ATOM 1554 N N . ASN A 1 198 ? -40.058 -5.270 43.895 1.00 81.69 198 ASN A N 1
ATOM 1555 C CA . ASN A 1 198 ? -39.985 -4.007 43.160 1.00 81.69 198 ASN A CA 1
ATOM 1556 C C . ASN A 1 198 ? -38.741 -3.189 43.536 1.00 81.69 198 ASN A C 1
ATOM 1558 O O . ASN A 1 198 ? -38.550 -2.087 43.017 1.00 81.69 198 ASN A O 1
ATOM 1562 N N . ALA A 1 199 ? -37.910 -3.688 44.456 1.00 81.06 199 ALA A N 1
ATOM 1563 C CA . ALA A 1 199 ? -36.632 -3.071 44.757 1.00 81.06 199 ALA A CA 1
ATOM 1564 C C . ALA A 1 199 ? -35.611 -3.392 43.643 1.00 81.06 199 ALA A C 1
ATOM 1566 O O . ALA A 1 199 ? -35.578 -4.516 43.144 1.00 81.06 199 ALA A O 1
ATOM 1567 N N . PRO A 1 200 ? -34.756 -2.432 43.249 1.00 78.94 200 PRO A N 1
ATOM 1568 C CA . PRO A 1 200 ? -33.717 -2.654 42.243 1.00 78.94 200 PRO A CA 1
ATOM 1569 C C . PRO A 1 200 ? -32.674 -3.691 42.713 1.00 78.94 200 PRO A C 1
ATOM 1571 O O . PRO A 1 200 ? -32.465 -3.841 43.921 1.00 78.94 200 PRO A O 1
ATOM 1574 N N . PRO A 1 201 ? -31.936 -4.345 41.791 1.00 79.00 201 PRO A N 1
ATOM 1575 C CA . PRO A 1 201 ? -31.824 -4.044 40.359 1.00 79.00 201 PRO A CA 1
ATOM 1576 C C . PRO A 1 201 ? -32.918 -4.689 39.493 1.00 79.00 201 PRO A C 1
ATOM 1578 O O . PRO A 1 201 ? -33.335 -5.814 39.745 1.00 79.00 201 PRO A O 1
ATOM 1581 N N . PHE A 1 202 ? -33.335 -3.973 38.447 1.00 78.75 202 PHE A N 1
ATOM 1582 C CA . PHE A 1 202 ? -34.242 -4.486 37.416 1.00 78.75 202 PHE A CA 1
ATOM 1583 C C . PHE A 1 202 ? -33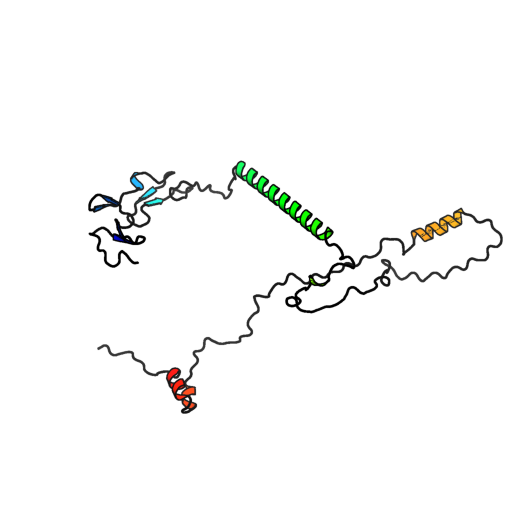.461 -5.115 36.258 1.00 78.75 202 PHE A C 1
ATOM 1585 O O . PHE A 1 202 ? -32.294 -4.777 36.038 1.00 78.75 202 PHE A O 1
ATOM 1592 N N . ASP A 1 203 ? -34.127 -5.987 35.503 1.00 76.25 203 ASP A N 1
ATOM 1593 C CA . ASP A 1 203 ? -33.618 -6.484 34.227 1.00 76.25 203 ASP A CA 1
ATOM 1594 C C . ASP A 1 203 ? -33.522 -5.354 33.195 1.00 76.25 203 ASP A C 1
ATOM 1596 O O . ASP A 1 203 ? -34.385 -4.477 33.125 1.00 76.25 203 ASP A O 1
ATOM 1600 N N . ASP A 1 204 ? -32.458 -5.386 32.393 1.00 75.38 204 ASP A N 1
ATOM 1601 C CA . ASP A 1 204 ? -32.166 -4.386 31.366 1.00 75.38 204 ASP A CA 1
ATOM 1602 C C . ASP A 1 204 ? -32.196 -5.027 29.973 1.00 75.38 204 ASP A C 1
ATOM 1604 O O . ASP A 1 204 ? -31.600 -6.087 29.745 1.00 75.38 204 ASP A O 1
ATOM 1608 N N . LEU A 1 205 ? -32.892 -4.386 29.033 1.00 76.94 205 LEU A N 1
ATOM 1609 C CA . LEU A 1 205 ? -32.993 -4.848 27.652 1.00 76.94 205 LEU A CA 1
ATOM 1610 C C . LEU A 1 205 ? -31.828 -4.289 26.841 1.00 76.94 205 LEU A C 1
ATOM 1612 O O . LEU A 1 205 ? -31.672 -3.081 26.677 1.00 76.94 205 LEU A O 1
ATOM 1616 N N . ARG A 1 206 ? -31.018 -5.186 26.279 1.00 74.38 206 ARG A N 1
ATOM 1617 C CA . ARG A 1 206 ? -29.966 -4.809 25.334 1.00 74.38 206 ARG A CA 1
ATOM 1618 C C . ARG A 1 206 ? -30.484 -4.946 23.915 1.00 74.38 206 ARG A C 1
ATOM 1620 O O . ARG A 1 206 ? -30.574 -6.053 23.389 1.00 74.38 206 ARG A O 1
ATOM 1627 N N . ASN A 1 207 ? -30.798 -3.813 23.301 1.00 76.12 207 ASN A N 1
ATOM 1628 C CA . ASN A 1 207 ? -31.180 -3.769 21.898 1.00 76.12 207 ASN A CA 1
ATOM 1629 C C . ASN A 1 207 ? -29.928 -3.926 21.028 1.00 76.12 207 ASN A C 1
ATOM 1631 O O . ASN A 1 207 ? -28.972 -3.159 21.148 1.00 76.12 207 ASN A O 1
ATOM 1635 N N . TYR A 1 208 ? -29.945 -4.921 20.144 1.00 74.44 208 TYR A N 1
ATOM 1636 C CA . TYR A 1 208 ? -28.910 -5.134 19.139 1.00 74.44 208 TYR A CA 1
ATOM 1637 C C . TYR A 1 208 ? -29.500 -4.826 17.765 1.00 74.44 208 TYR A C 1
ATOM 1639 O O . TYR A 1 208 ? -30.481 -5.447 17.373 1.00 74.44 208 TYR A O 1
ATOM 1647 N N . ALA A 1 209 ? -28.893 -3.880 17.053 1.00 77.81 209 ALA A N 1
ATOM 1648 C CA . ALA A 1 209 ? -29.304 -3.447 15.714 1.00 77.81 209 ALA A CA 1
ATOM 1649 C C . ALA A 1 209 ? -28.093 -3.390 14.765 1.00 77.81 209 ALA A C 1
ATOM 1651 O O . ALA A 1 209 ? -27.924 -2.459 13.988 1.00 77.81 209 ALA A O 1
ATOM 1652 N N . TYR A 1 210 ? -27.161 -4.337 14.906 1.00 81.06 210 TYR A N 1
ATOM 1653 C CA . TYR A 1 210 ? -25.988 -4.376 14.038 1.00 81.06 210 TYR A CA 1
ATOM 1654 C C . TYR A 1 210 ? -26.322 -5.106 12.735 1.00 81.06 210 TYR A C 1
ATOM 1656 O O . TYR A 1 210 ? -26.416 -6.331 12.715 1.00 81.06 210 TYR A O 1
ATOM 1664 N N . GLU A 1 211 ? -26.453 -4.343 11.654 1.00 81.19 211 GLU A N 1
ATOM 1665 C CA . GLU A 1 211 ? -26.833 -4.825 10.317 1.00 81.19 211 GLU A CA 1
ATOM 1666 C C . GLU A 1 211 ? -25.634 -5.238 9.444 1.00 81.19 211 GLU A C 1
ATOM 1668 O O . GLU A 1 211 ? -25.778 -5.616 8.283 1.00 81.19 211 GLU A O 1
ATOM 1673 N N . GLY A 1 212 ? -24.423 -5.218 10.005 1.00 81.62 212 GLY A N 1
ATOM 1674 C CA . GLY A 1 212 ? -23.199 -5.497 9.259 1.00 81.62 212 GLY A CA 1
ATOM 1675 C C . GLY A 1 212 ? -22.562 -4.242 8.662 1.00 81.62 212 GLY A C 1
ATOM 1676 O O . GLY A 1 212 ? -23.002 -3.120 8.874 1.00 81.62 212 GLY A O 1
ATOM 1677 N N . GLY A 1 213 ? -21.448 -4.435 7.955 1.00 84.25 213 GLY A N 1
ATOM 1678 C CA . GLY A 1 213 ? -20.644 -3.354 7.369 1.00 84.25 213 GLY A CA 1
ATOM 1679 C C . GLY A 1 213 ? -20.761 -3.228 5.849 1.00 84.25 213 GLY A C 1
ATOM 1680 O O . GLY A 1 213 ? -19.823 -2.738 5.230 1.00 84.25 213 GLY A O 1
ATOM 1681 N N . GLY A 1 214 ? -21.834 -3.745 5.238 1.00 78.06 214 GLY A N 1
ATOM 1682 C CA . GLY A 1 214 ? -22.054 -3.641 3.788 1.00 78.06 214 GLY A CA 1
ATOM 1683 C C . GLY A 1 214 ? -21.010 -4.371 2.932 1.00 78.06 214 GLY A C 1
ATOM 1684 O O . GLY A 1 214 ? -20.460 -3.805 1.992 1.00 78.06 214 GLY A O 1
ATOM 1685 N N . SER A 1 215 ? -20.692 -5.629 3.253 1.00 77.44 215 SER A N 1
ATOM 1686 C CA . SER A 1 215 ? -19.752 -6.424 2.446 1.00 77.44 215 SER A CA 1
ATOM 1687 C C . SER A 1 215 ? -20.433 -7.020 1.213 1.00 77.44 215 SER A C 1
ATOM 1689 O O . SER A 1 215 ? -21.459 -7.688 1.326 1.00 77.44 215 SER A O 1
ATOM 1691 N N . THR A 1 216 ? -19.841 -6.827 0.035 1.00 80.88 216 THR A N 1
ATOM 1692 C CA . THR A 1 216 ? -20.306 -7.450 -1.209 1.00 80.88 216 THR A CA 1
ATOM 1693 C C . THR A 1 216 ? -19.714 -8.854 -1.360 1.00 80.88 216 THR A C 1
ATOM 1695 O O . THR A 1 216 ? -18.523 -9.082 -1.139 1.00 80.88 216 THR A O 1
ATOM 1698 N N . ALA A 1 217 ? -20.541 -9.832 -1.737 1.00 78.00 217 ALA A N 1
ATOM 1699 C CA . ALA A 1 217 ? -20.089 -11.200 -1.984 1.00 78.00 217 ALA A CA 1
ATOM 1700 C C . ALA A 1 217 ? -19.411 -11.294 -3.365 1.00 78.00 217 ALA A C 1
ATOM 1702 O O . ALA A 1 217 ? -20.053 -11.583 -4.370 1.00 78.00 217 ALA A O 1
ATOM 1703 N N . GLY A 1 218 ? -18.103 -11.032 -3.420 1.00 75.88 218 GLY A N 1
ATOM 1704 C CA . GLY A 1 218 ? -17.321 -10.980 -4.665 1.00 75.88 218 GLY A CA 1
ATOM 1705 C C . GLY A 1 218 ? -16.949 -12.331 -5.293 1.00 75.88 218 GLY A C 1
ATOM 1706 O O . GLY A 1 218 ? -16.186 -12.365 -6.253 1.00 75.88 218 GLY A O 1
ATOM 1707 N N . SER A 1 219 ? -17.419 -13.459 -4.757 1.00 76.88 219 SER A N 1
ATOM 1708 C CA . SER A 1 219 ? -17.045 -14.796 -5.250 1.00 76.88 219 SER A CA 1
ATOM 1709 C C . SER A 1 219 ? -18.237 -15.744 -5.256 1.00 76.88 219 SER A C 1
ATOM 1711 O O . SER A 1 219 ? -18.270 -16.737 -4.533 1.00 76.88 219 SER A O 1
ATOM 1713 N N . LEU A 1 220 ? -19.235 -15.420 -6.074 1.00 79.44 220 LEU A N 1
ATOM 1714 C CA . LEU A 1 220 ? -20.324 -16.340 -6.381 1.00 79.44 220 LEU A CA 1
ATOM 1715 C C . LEU A 1 220 ? -19.911 -17.215 -7.566 1.00 79.44 220 LEU A C 1
ATOM 1717 O O . LEU A 1 220 ? -19.504 -16.705 -8.609 1.00 79.44 220 LEU A O 1
ATOM 1721 N N . SER A 1 221 ? -19.991 -18.534 -7.396 1.00 81.50 221 SER A N 1
ATOM 1722 C CA . SER A 1 221 ? -19.758 -19.483 -8.485 1.00 81.50 221 SER A CA 1
ATOM 1723 C C . SER A 1 221 ? -20.773 -19.250 -9.606 1.00 81.50 221 SER A C 1
ATOM 1725 O O . SER A 1 221 ? -21.963 -19.065 -9.344 1.00 81.50 221 SER A O 1
ATOM 1727 N N . SER A 1 222 ? -20.316 -19.267 -10.857 1.00 81.25 222 SER A N 1
ATOM 1728 C CA . SER A 1 222 ? -21.209 -19.224 -12.009 1.00 81.25 222 SER A CA 1
ATOM 1729 C C . SER A 1 222 ? -22.016 -20.525 -12.095 1.00 81.25 222 SER A C 1
ATOM 1731 O O . SER A 1 222 ? -21.498 -21.615 -11.870 1.00 81.25 222 SER A O 1
ATOM 1733 N N . LEU A 1 223 ? -23.298 -20.416 -12.454 1.00 78.88 223 LEU A N 1
ATOM 1734 C CA . LEU A 1 223 ? -24.141 -21.563 -12.827 1.00 78.88 223 LEU A CA 1
ATOM 1735 C C . LEU A 1 223 ? -23.946 -21.964 -14.300 1.00 78.88 223 LEU A C 1
ATOM 1737 O O . LEU A 1 223 ? -24.749 -22.715 -14.851 1.00 78.88 223 LEU A O 1
ATOM 1741 N N . ALA A 1 224 ? -22.919 -21.422 -14.960 1.00 77.12 224 ALA A N 1
ATOM 1742 C CA . ALA A 1 224 ? -22.624 -21.734 -16.346 1.00 77.12 224 ALA A CA 1
ATOM 1743 C C . ALA A 1 224 ? -22.168 -23.196 -16.435 1.00 77.12 224 ALA A C 1
ATOM 1745 O O . ALA A 1 224 ? -21.069 -23.538 -16.010 1.00 77.12 224 ALA A O 1
ATOM 1746 N N . SER A 1 225 ? -23.032 -24.056 -16.971 1.00 70.38 225 SER A N 1
ATOM 1747 C CA . SER A 1 225 ? -22.658 -25.399 -17.412 1.00 70.38 225 SER A CA 1
ATOM 1748 C C . SER A 1 225 ? -22.355 -25.324 -18.903 1.00 70.38 225 SER A C 1
ATOM 1750 O O . SER A 1 225 ? -23.229 -25.605 -19.719 1.00 70.38 225 SER A O 1
ATOM 1752 N N . GLY A 1 226 ? -21.157 -24.862 -19.255 1.00 60.50 226 GLY A N 1
ATOM 1753 C CA . GLY A 1 226 ? -20.698 -24.785 -20.640 1.00 60.50 226 GLY A CA 1
ATOM 1754 C C . GLY A 1 226 ? -19.533 -25.739 -20.862 1.00 60.50 226 GLY A C 1
ATOM 1755 O O . GLY A 1 226 ? -18.502 -25.620 -20.204 1.00 60.50 226 GLY A O 1
ATOM 1756 N N . THR A 1 227 ? -19.699 -26.701 -21.767 1.00 63.53 227 THR A N 1
ATOM 1757 C CA . THR A 1 227 ? -18.589 -27.391 -22.433 1.00 63.53 227 THR A CA 1
ATOM 1758 C C . THR A 1 227 ? -18.146 -26.503 -23.595 1.00 63.53 227 THR A C 1
ATOM 1760 O O . THR A 1 227 ? -18.443 -26.792 -24.748 1.00 63.53 227 THR A O 1
ATOM 1763 N N . ASP A 1 228 ? -17.518 -25.369 -23.282 1.00 59.41 228 ASP A N 1
ATOM 1764 C CA . ASP A 1 228 ? -17.180 -24.332 -24.273 1.00 59.41 228 ASP A CA 1
ATOM 1765 C C . ASP A 1 228 ? -15.889 -24.638 -25.061 1.00 59.41 228 ASP A C 1
ATOM 1767 O O . ASP A 1 228 ? -15.450 -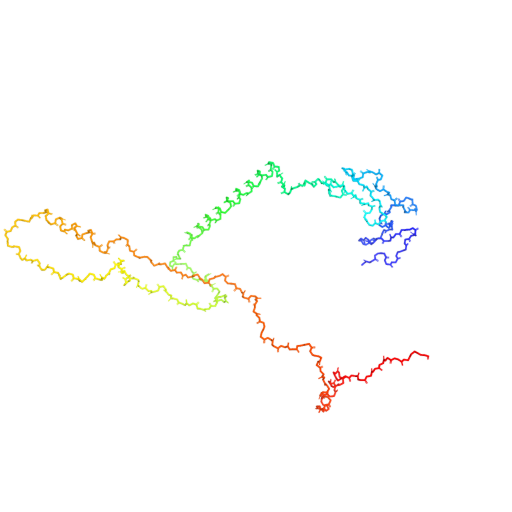23.824 -25.870 1.00 59.41 228 ASP A O 1
ATOM 1771 N N . ASP A 1 229 ? -15.296 -25.820 -24.866 1.00 60.78 229 ASP A N 1
ATOM 1772 C CA . ASP A 1 229 ? -14.063 -26.240 -25.547 1.00 60.78 229 ASP A CA 1
ATOM 1773 C C . ASP A 1 229 ? -14.314 -27.040 -26.846 1.00 60.78 229 ASP A C 1
ATOM 1775 O O . ASP A 1 229 ? -13.361 -27.485 -27.488 1.00 60.78 229 ASP A O 1
ATOM 1779 N N . GLU A 1 230 ? -15.570 -27.240 -27.267 1.00 66.44 230 GLU A N 1
ATOM 1780 C CA . GLU A 1 230 ? -15.873 -27.871 -28.560 1.00 66.44 230 GLU A CA 1
ATOM 1781 C C . GLU A 1 230 ? -15.910 -26.824 -29.687 1.00 66.44 230 GLU A C 1
ATOM 1783 O O . GLU A 1 230 ? -16.602 -25.807 -29.603 1.00 66.44 230 GLU A O 1
ATOM 1788 N N . GLN A 1 231 ? -15.164 -27.080 -30.768 1.00 66.50 231 GLN A N 1
ATOM 1789 C CA . GLN A 1 231 ? -15.248 -26.302 -32.005 1.00 66.50 231 GLN A CA 1
ATOM 1790 C C . GLN A 1 231 ? -16.686 -26.344 -32.530 1.00 66.50 231 GLN A C 1
ATOM 1792 O O . GLN A 1 231 ? -17.196 -27.399 -32.902 1.00 66.50 231 GLN A O 1
ATOM 1797 N N . GLN A 1 232 ? -17.348 -25.189 -32.539 1.00 69.50 232 GLN A N 1
ATOM 1798 C CA . GLN A 1 232 ? -18.705 -25.063 -33.059 1.00 69.50 232 GLN A CA 1
ATOM 1799 C C . GLN A 1 232 ? -18.654 -25.088 -34.591 1.00 69.50 232 GLN A C 1
ATOM 1801 O O . GLN A 1 232 ? -18.093 -24.187 -35.212 1.00 69.50 232 GLN A O 1
ATOM 1806 N N . GLU A 1 233 ? -19.215 -26.135 -35.191 1.00 79.12 233 GLU A N 1
ATOM 1807 C CA . GLU A 1 233 ? -19.346 -26.294 -36.640 1.00 79.12 233 GLU A CA 1
ATOM 1808 C C . GLU A 1 233 ? -20.653 -25.643 -37.119 1.00 79.12 233 GLU A C 1
ATOM 1810 O O . GLU A 1 233 ? -21.729 -25.907 -36.574 1.00 79.12 233 GLU A O 1
ATOM 1815 N N . TYR A 1 234 ? -20.570 -24.774 -38.130 1.00 82.38 234 TYR A N 1
ATOM 1816 C CA . TYR A 1 234 ? -21.694 -23.950 -38.596 1.00 82.38 234 TYR A CA 1
ATOM 1817 C C . TYR A 1 234 ? -22.257 -24.379 -39.959 1.00 82.38 234 TYR A C 1
ATOM 1819 O O . TYR A 1 234 ? -23.048 -23.656 -40.569 1.00 82.38 234 TYR A O 1
ATOM 1827 N N . ASP A 1 235 ? -21.919 -25.580 -40.425 1.00 80.50 235 ASP A N 1
ATOM 1828 C CA . ASP A 1 235 ? -22.283 -26.088 -41.756 1.00 80.50 235 ASP A CA 1
ATOM 1829 C C . ASP A 1 235 ? -23.800 -26.169 -41.993 1.00 80.50 235 ASP A C 1
ATOM 1831 O O . ASP A 1 235 ? -24.288 -26.082 -43.123 1.00 80.50 235 ASP A O 1
ATOM 1835 N N . TYR A 1 236 ? -24.590 -26.248 -40.917 1.00 80.44 236 TYR A N 1
ATOM 1836 C CA . TYR A 1 236 ? -26.051 -26.213 -40.986 1.00 80.44 236 TYR A CA 1
ATOM 1837 C C . TYR A 1 236 ? -26.607 -24.910 -41.589 1.00 80.44 236 TYR A C 1
ATOM 1839 O O . TYR A 1 236 ? -27.750 -24.901 -42.057 1.00 80.44 236 TYR A O 1
ATOM 1847 N N . LEU A 1 237 ? -25.830 -23.821 -41.613 1.00 83.69 237 LEU A N 1
ATOM 1848 C CA . LEU A 1 237 ? -26.238 -22.542 -42.199 1.00 83.69 237 LEU A CA 1
ATOM 1849 C C . LEU A 1 237 ? -26.485 -22.644 -43.710 1.00 83.69 237 LEU A C 1
ATOM 1851 O O . LEU A 1 237 ? -27.393 -21.982 -44.217 1.00 83.69 237 LEU A O 1
ATOM 1855 N N . GLY A 1 238 ? -25.765 -23.524 -44.416 1.00 81.50 238 GLY A N 1
ATOM 1856 C CA . GLY A 1 238 ? -25.965 -23.750 -45.853 1.00 81.50 238 GLY A CA 1
ATOM 1857 C C . GLY A 1 238 ? -27.344 -24.331 -46.191 1.00 81.50 238 GLY A C 1
ATOM 1858 O O . GLY A 1 238 ? -27.866 -24.131 -47.286 1.00 81.50 238 GLY A O 1
ATOM 1859 N N . ALA A 1 239 ? -27.994 -25.001 -45.233 1.00 84.56 239 ALA A N 1
ATOM 1860 C CA . ALA A 1 239 ? -29.315 -25.599 -45.422 1.00 84.56 239 ALA A CA 1
ATOM 1861 C C . ALA A 1 239 ? -30.484 -24.631 -45.144 1.00 84.56 239 ALA A C 1
ATOM 1863 O O . ALA A 1 239 ? -31.640 -24.976 -45.395 1.00 84.56 239 ALA A O 1
ATOM 1864 N N . TRP A 1 240 ? -30.228 -23.425 -44.622 1.00 86.12 240 TRP A N 1
ATOM 1865 C CA . TRP A 1 240 ? -31.281 -22.479 -44.207 1.00 86.12 240 TRP A CA 1
ATOM 1866 C C . TRP A 1 240 ? -31.812 -21.594 -45.346 1.00 86.12 240 TRP A C 1
ATOM 1868 O O . TRP A 1 240 ? -32.741 -20.797 -45.157 1.00 86.12 240 TRP A O 1
ATOM 1878 N N . GLY A 1 241 ? -31.278 -21.787 -46.552 1.00 84.06 241 GLY A N 1
ATOM 1879 C CA . GLY A 1 241 ? -31.728 -21.146 -47.780 1.00 84.06 241 GLY A CA 1
ATOM 1880 C C . GLY A 1 241 ? -31.171 -19.732 -47.985 1.00 84.06 241 GLY A C 1
ATOM 1881 O O . GLY A 1 241 ? -30.428 -19.214 -47.152 1.00 84.06 241 GLY A O 1
ATOM 1882 N N . PRO A 1 242 ? -31.614 -19.040 -49.052 1.00 85.81 242 PRO A N 1
ATOM 1883 C CA . PRO A 1 242 ? -30.873 -17.938 -49.679 1.00 85.81 242 PRO A CA 1
ATOM 1884 C C . PRO A 1 242 ? -30.719 -16.667 -48.835 1.00 85.81 242 PRO A C 1
ATOM 1886 O O . PRO A 1 242 ? -30.013 -15.733 -49.201 1.00 85.81 242 PRO A O 1
ATOM 1889 N N . ARG A 1 243 ? -31.411 -16.591 -47.695 1.00 86.62 243 ARG A N 1
ATOM 1890 C CA . ARG A 1 243 ? -31.255 -15.482 -46.744 1.00 86.62 243 ARG A CA 1
ATOM 1891 C C . ARG A 1 243 ? -30.012 -15.633 -45.867 1.00 86.62 243 ARG A C 1
ATOM 1893 O O . ARG A 1 243 ? -29.570 -14.634 -45.309 1.00 86.62 243 ARG A O 1
ATOM 1900 N N . PHE A 1 244 ? -29.486 -16.850 -45.742 1.00 85.56 244 PHE A N 1
ATOM 1901 C CA . PHE A 1 244 ? -28.361 -17.191 -44.874 1.00 85.56 244 PHE A CA 1
ATOM 1902 C C . PHE A 1 244 ? -27.091 -17.545 -45.653 1.00 85.56 244 PHE A C 1
ATOM 1904 O O . PHE A 1 244 ? -26.061 -17.734 -45.020 1.00 85.56 244 PHE A O 1
ATOM 1911 N N . ASP A 1 245 ? -27.122 -17.530 -46.990 1.00 83.31 245 ASP A N 1
ATOM 1912 C CA . ASP A 1 245 ? -25.968 -17.843 -47.850 1.00 83.31 245 ASP A CA 1
ATOM 1913 C C . ASP A 1 245 ? -24.720 -17.041 -47.471 1.00 83.31 245 ASP A C 1
ATOM 1915 O O . ASP A 1 245 ? -23.638 -17.596 -47.363 1.00 83.31 245 ASP A O 1
ATOM 1919 N N . LYS A 1 246 ? -24.869 -15.746 -47.167 1.00 83.75 246 LYS A N 1
ATOM 1920 C CA . LYS A 1 246 ? -23.739 -14.895 -46.760 1.00 83.75 246 LYS A CA 1
ATOM 1921 C C . LYS A 1 246 ? -23.134 -15.285 -45.404 1.00 83.75 246 LYS A C 1
ATOM 1923 O O . LYS A 1 246 ? -21.982 -14.974 -45.136 1.00 83.75 246 LYS A O 1
ATOM 1928 N N . LEU A 1 247 ? -23.928 -15.888 -44.520 1.00 84.25 247 LEU A N 1
ATOM 1929 C CA . LEU A 1 247 ? -23.448 -16.399 -43.234 1.00 84.25 247 LEU A CA 1
ATOM 1930 C C . LEU A 1 247 ? -22.856 -17.799 -43.394 1.00 84.25 247 LEU A C 1
ATOM 1932 O O . LEU A 1 247 ? -21.859 -18.095 -42.752 1.00 84.25 247 LEU A O 1
ATOM 1936 N N . ALA A 1 248 ? -23.428 -18.622 -44.273 1.00 85.31 248 ALA A N 1
ATOM 1937 C CA . ALA A 1 248 ? -22.859 -19.911 -44.641 1.00 85.31 248 ALA A CA 1
ATOM 1938 C C . ALA A 1 248 ? -21.475 -19.746 -45.292 1.00 85.31 248 ALA A C 1
ATOM 1940 O O . ALA A 1 248 ? -20.562 -20.467 -44.932 1.00 85.31 248 ALA A O 1
ATOM 1941 N N . ASP A 1 249 ? -21.304 -18.742 -46.151 1.00 81.62 249 ASP A N 1
ATOM 1942 C CA . ASP A 1 249 ? -20.023 -18.377 -46.779 1.00 81.62 249 ASP A CA 1
ATOM 1943 C C . ASP A 1 249 ? -18.986 -17.840 -45.774 1.00 81.62 249 ASP A C 1
ATOM 1945 O O . ASP A 1 249 ? -17.790 -17.928 -45.988 1.00 81.62 249 ASP A O 1
ATOM 1949 N N . MET A 1 250 ? -19.433 -17.258 -44.657 1.00 80.06 250 MET A N 1
ATOM 1950 C CA . MET A 1 250 ? -18.539 -16.655 -43.661 1.00 80.06 250 MET A CA 1
ATOM 1951 C C . MET A 1 250 ? -18.126 -17.625 -42.545 1.00 80.06 250 MET A C 1
ATOM 1953 O O . MET A 1 250 ? -17.111 -17.395 -41.891 1.00 80.06 250 MET A O 1
ATOM 1957 N N . TYR A 1 251 ? -18.938 -18.650 -42.275 1.00 80.62 251 TYR A N 1
ATOM 1958 C CA . TYR A 1 251 ? -18.771 -19.546 -41.123 1.00 80.62 251 TYR A CA 1
ATOM 1959 C C . TYR A 1 251 ? -18.787 -21.040 -41.473 1.00 80.62 251 TYR A C 1
ATOM 1961 O O . TYR A 1 251 ? -18.411 -21.847 -40.625 1.00 80.62 251 TYR A O 1
ATOM 1969 N N . GLY A 1 252 ? -19.245 -21.425 -42.666 1.00 72.94 252 GLY A N 1
ATOM 1970 C CA . GLY A 1 252 ? -19.081 -22.786 -43.171 1.00 72.94 252 GLY A CA 1
ATOM 1971 C C . GLY A 1 252 ? -17.606 -23.037 -43.458 1.00 72.94 252 GLY A C 1
ATOM 1972 O O . GLY A 1 252 ? -16.905 -22.130 -43.898 1.00 72.94 252 GLY A O 1
ATOM 1973 N N . GLN A 1 253 ? -17.108 -24.232 -43.148 1.00 65.12 253 GLN A N 1
ATOM 1974 C CA . GLN A 1 253 ? -15.695 -24.541 -43.358 1.00 65.12 253 GLN A CA 1
ATOM 1975 C C . GLN A 1 253 ? -15.336 -24.428 -44.848 1.00 65.12 253 GLN A C 1
ATOM 1977 O O . GLN A 1 253 ? -15.825 -25.206 -45.670 1.00 65.12 253 GLN A O 1
ATOM 1982 N N . ASP A 1 254 ? -14.445 -23.491 -45.183 1.00 54.31 254 ASP A N 1
ATOM 1983 C CA . ASP A 1 254 ? -13.715 -23.474 -46.449 1.00 54.31 254 ASP A CA 1
ATOM 1984 C C . ASP A 1 254 ? -12.848 -24.735 -46.513 1.00 54.31 254 ASP A C 1
ATOM 1986 O O . ASP A 1 254 ? -11.720 -24.793 -46.018 1.00 54.31 254 ASP A O 1
ATOM 1990 N N . GLY A 1 255 ? -13.406 -25.799 -47.078 1.00 54.34 255 GLY A N 1
ATOM 1991 C CA . GLY A 1 255 ? -12.657 -26.990 -47.433 1.00 54.34 255 GLY A CA 1
ATOM 1992 C C . GLY A 1 255 ? -11.766 -26.716 -48.637 1.00 54.34 255 GLY A C 1
ATOM 1993 O O . GLY A 1 255 ? -12.093 -27.183 -49.717 1.00 54.34 255 GLY A O 1
ATOM 1994 N N . GLU A 1 256 ? -10.648 -26.013 -48.454 1.00 43.75 256 GLU A N 1
ATOM 1995 C CA . GLU A 1 256 ? -9.525 -26.006 -49.396 1.00 43.75 256 GLU A CA 1
ATOM 1996 C C . GLU A 1 256 ? -8.196 -25.977 -48.627 1.00 43.75 256 GLU A C 1
ATOM 1998 O O . GLU A 1 256 ? -7.690 -24.959 -48.162 1.00 43.75 256 GLU A O 1
ATOM 2003 N N . SER A 1 257 ? -7.648 -27.179 -48.469 1.00 40.97 257 SER A N 1
ATOM 2004 C CA . SER A 1 257 ? -6.255 -27.452 -48.151 1.00 40.97 257 SER A CA 1
ATOM 2005 C C . SER A 1 257 ? -5.338 -26.854 -49.228 1.00 40.97 257 SER A C 1
ATOM 2007 O O . SER A 1 257 ? -5.128 -27.479 -50.267 1.00 40.97 257 SER A O 1
ATOM 2009 N N . GLU A 1 258 ? -4.775 -25.673 -48.982 1.00 42.38 258 GLU A N 1
ATOM 2010 C CA . GLU A 1 258 ? -3.580 -25.182 -49.681 1.00 42.38 258 GLU A CA 1
ATOM 2011 C C . GLU A 1 258 ? -2.322 -25.594 -48.896 1.00 42.38 258 GLU A C 1
ATOM 2013 O O . GLU A 1 258 ? -1.689 -24.784 -48.225 1.00 42.38 258 GLU A O 1
ATOM 2018 N N . GLU A 1 259 ? -1.946 -26.870 -48.975 1.00 42.16 259 GLU A N 1
ATOM 2019 C CA . GLU A 1 259 ? -0.577 -27.316 -48.700 1.00 42.16 259 GLU A CA 1
ATOM 2020 C C . GLU A 1 259 ? -0.164 -28.321 -49.791 1.00 42.16 259 GLU A C 1
ATOM 2022 O O . GLU A 1 259 ? -0.924 -29.229 -50.113 1.00 42.16 259 GLU A O 1
ATOM 2027 N N . GLU A 1 260 ? 1.057 -28.143 -50.316 1.00 40.84 260 GLU A N 1
ATOM 2028 C CA . GLU A 1 260 ? 1.816 -29.013 -51.242 1.00 40.84 260 GLU A CA 1
ATOM 2029 C C . GLU A 1 260 ? 1.797 -28.684 -52.755 1.00 40.84 260 GLU A C 1
ATOM 2031 O O . GLU A 1 260 ? 1.258 -29.432 -53.562 1.00 40.84 260 GLU A O 1
ATOM 2036 N N . GLU A 1 261 ? 2.564 -27.664 -53.169 1.00 35.69 261 GLU A N 1
ATOM 2037 C CA . GLU A 1 261 ? 3.376 -27.735 -54.404 1.00 35.69 261 GLU A CA 1
ATOM 2038 C C . GLU A 1 261 ? 4.771 -27.106 -54.170 1.00 35.69 261 GLU A C 1
ATOM 2040 O O . GLU A 1 261 ? 5.017 -25.937 -54.456 1.00 35.69 261 GLU A O 1
ATOM 2045 N N . GLU A 1 262 ? 5.715 -27.905 -53.656 1.00 37.78 262 GLU A N 1
ATOM 2046 C CA . GLU A 1 262 ? 7.157 -27.730 -53.900 1.00 37.78 262 GLU A CA 1
ATOM 2047 C C . GLU A 1 262 ? 7.699 -29.018 -54.546 1.00 37.78 262 GLU A C 1
ATOM 2049 O O . GLU A 1 262 ? 7.917 -30.027 -53.866 1.00 37.78 262 GLU A O 1
ATOM 2054 N N . GLN A 1 263 ? 7.916 -28.984 -55.868 1.00 34.91 263 GLN A N 1
ATOM 2055 C CA . GLN A 1 263 ? 8.889 -29.825 -56.581 1.00 34.91 263 GLN A CA 1
ATOM 2056 C C . GLN A 1 263 ? 9.219 -29.276 -57.971 1.00 34.91 263 GLN A C 1
ATOM 2058 O O . GLN A 1 263 ? 8.280 -29.013 -58.751 1.00 34.91 263 GLN A O 1
#

Organism: NCBI:txid320908

Secondary structure (DSSP, 8-state):
--GGGG--PPTT-EEEE-SS-EEEEPPTT-EEETTEEE---GGGG----TTPEEEE-SSTT-EEEEPPTTEESTTS-EE--SS------HHHHHHHHHHHHHHHHHHHHHHHHHHHHHTT-PPPPTTS-GGG----TTSS------------GGG-PPSSSS---------PPP--S----HHHHHHHHHHHHTT-TTSSPPP----------------PPP-----TTS----GGGGGG-TTSHHHHHHHS-----------

Sequence (263 aa):
NKPCANVICPDPFECVDLWNEYECTCPVGFRARGIECINENECEWQPCLNGGICLDYSDQRRYACKCPTGYTGLHCELELLQSGFIRPSKDFIIALIICLILLLILVLVFVVYNRRREAHIKYPGPDDDVRENIINYDDEGGGEDDMTAFDITPLQIPIGGPLPEMAPKLAYPPLIGQEPNVGIFIEEHKKRADCDPNAPPFDDLRNYAYEGGGSTAGSLSSLASGTDDEQQEYDYLGAWGPRFDKLADMYGQDGESEEEEEQ

pLDDT: mean 73.86, std 15.87, range [34.91, 97.19]

Radius of gyration: 46.53 Å; chains: 1; bounding box: 101×60×130 Å

Foldseek 3Di:
DAQCPPDDDPPPWDWDGDDVDIDTAGDQQWHDDDPDTHRDQPCVVVQAPPPWDKDADSDNLRIATHEDPQFDDRRSPRGNPPDPDPPDDPVVVVVVVVVVVVVVVVVVVVVVVVVVVVVPPDDDDPPPDPPPPPDPPPPDDDDDDDPPPDPCVVPFDQDDDPDPPPDPPPDPDPDPDDDDPVVVVVVVVVVCVVPDSPDDDTDDDDDDDPPDDPDDPPDDDDPDPDPPPDDDADCCLVVPDDVSVVVCVVRHDPPDDPDDDDD

InterPro domains:
  IPR000233 Cadherin, Y-type LIR-motif [PF01049] (193-252)
  IPR000742 EGF-like domain [PF00008] (46-75)
  IPR000742 EGF-like domain [PS00022] (65-76)
  IPR000742 EGF-like domain [PS01186] (65-76)
  IPR000742 EGF-like domain [PS50026] (39-77)
  IPR000742 EGF-like domain [SM00181] (3-38)
  IPR000742 EGF-like domain [SM00181] (42-77)
  IPR001881 EGF-like calcium-binding domain [SM00179] (4-38)
  IPR001881 EGF-like calcium-binding domain [SM00179] (39-77)
  IPR027397 Catenin binding domain superfamily [G3DSA:4.10.900.10] (163-256)
  IPR039808 Cadherin [PTHR24027] (90-254)